Protein AF-A0A443ZZ54-F1 (afdb_monomer_lite)

Radius of gyration: 17.1 Å; chains: 1; bounding box: 41×38×50 Å

InterPro domains:
  IPR011010 DNA breaking-rejoining enzyme, catalytic core [SSF56349] (22-154)
  IPR013762 Integrase-like, catalytic domain superfamily [G3DSA:1.10.443.10] (20-157)

Secondary structure (DSSP, 8-state):
--TT-HHHHHHHHHHHHGGGT-HHHHHHHHHHHHH---HHHHHH-BGGGEETTTTEEEETTEEEEPPHHHHHHHHHHHHHHTT--SBS-B-TTSSBPPHHHHHHHHHHHTTTS--HHHHHHHHHHH-GGGG-HHHHHHHHHHHHHTT--HHHHHHHHHHHHHHHHHHHHHHHHHTTHHHHHHHTTS--

pLDDT: mean 90.14, std 9.12, range [32.28, 97.38]

Sequence (188 aa):
MNTGYEWAMTVVGDLLDGFGIDPLATVLGLLALGYGQPVQVLLQAQWSDFDLQAGVWWVGSEALPLTAPFVVLLERYWRWCAGRSDRLFVGRSGGSLGKAEANARVRELLREFFNLSDLITMTARVCPDLCAAEWRAERLREYAEKGATAEQVEALEREFNGRLRSLVEGLHSALCVAAVMVERGFTR

Foldseek 3Di:
DLPPQPVLLVLLLLLLVCCVVCLQLSLLLCCLQLQLDPPVQSLQAFPVQDPLVQQFGHRPPDTQGHDPLNSLSLVVLCVVCVCLDRHSDADPVRHGDDPVNSQVSNCVSVVNPDGSVRSSVNNCVVQVVSVCPVVLVVVLVVCVVVPDDPVRSVVSSVVSNVVSVVSSVVSCVSSVSVVSCVVSVSDD

Structure (mmCIF, N/CA/C/O backbone):
data_AF-A0A443ZZ54-F1
#
_entry.id   AF-A0A443ZZ54-F1
#
loop_
_atom_site.group_PDB
_atom_site.id
_atom_site.type_symbol
_atom_site.label_atom_id
_atom_site.label_alt_id
_atom_site.label_comp_id
_atom_site.label_asym_id
_atom_site.label_entity_id
_atom_site.label_seq_id
_atom_site.pdbx_PDB_ins_code
_atom_site.Cartn_x
_atom_site.Cartn_y
_atom_site.Cartn_z
_atom_site.occupancy
_atom_site.B_iso_or_equiv
_atom_site.auth_seq_id
_atom_site.auth_comp_id
_atom_site.auth_asym_id
_atom_site.auth_atom_id
_atom_site.pdbx_PDB_model_num
ATOM 1 N N . MET A 1 1 ? -11.834 19.057 -15.203 1.00 32.28 1 MET A N 1
ATOM 2 C CA . MET A 1 1 ? -10.744 19.942 -14.737 1.00 32.28 1 MET A CA 1
ATOM 3 C C . MET A 1 1 ? -9.743 19.055 -14.010 1.00 32.28 1 MET A C 1
ATOM 5 O O . MET A 1 1 ? -10.080 18.585 -12.937 1.00 32.28 1 MET A O 1
ATOM 9 N N . ASN A 1 2 ? -8.602 18.743 -14.638 1.00 40.34 2 ASN A N 1
ATOM 10 C CA . ASN A 1 2 ? -7.615 17.736 -14.189 1.00 40.34 2 ASN A CA 1
ATOM 11 C C . ASN A 1 2 ? -6.249 18.353 -13.816 1.00 40.34 2 ASN A C 1
ATOM 13 O O . ASN A 1 2 ? -5.238 17.665 -13.761 1.00 40.34 2 ASN A O 1
ATOM 17 N N . THR A 1 3 ? -6.189 19.656 -13.559 1.00 45.75 3 THR A N 1
ATOM 18 C CA . THR A 1 3 ? -4.937 20.429 -13.478 1.00 45.75 3 THR A CA 1
ATOM 19 C C . THR A 1 3 ? -4.174 20.323 -12.144 1.00 45.75 3 THR A C 1
ATOM 21 O O . THR A 1 3 ? -3.398 21.209 -11.811 1.00 45.75 3 THR A O 1
ATOM 24 N N . GLY A 1 4 ? -4.358 19.249 -11.365 1.00 55.38 4 GLY A N 1
ATOM 25 C CA . GLY A 1 4 ? -3.681 19.060 -10.066 1.00 55.38 4 GLY A CA 1
ATOM 26 C C . GLY A 1 4 ? -2.770 17.831 -9.956 1.00 55.38 4 GLY A C 1
ATOM 27 O O . GLY A 1 4 ? -1.886 17.801 -9.101 1.00 55.38 4 GLY A O 1
ATOM 28 N N . TYR A 1 5 ? -2.956 16.831 -10.825 1.00 63.75 5 TYR A N 1
ATOM 29 C CA . TYR A 1 5 ? -2.325 15.508 -10.689 1.00 63.75 5 TYR A CA 1
ATOM 30 C C . TYR A 1 5 ? -1.665 15.010 -11.982 1.00 63.75 5 TYR A C 1
ATOM 32 O O . TYR A 1 5 ? -1.428 13.817 -12.138 1.00 63.75 5 TYR A O 1
ATOM 40 N N . GLU A 1 6 ? -1.318 15.906 -12.911 1.00 74.56 6 GLU A N 1
ATOM 41 C CA . GLU A 1 6 ? -0.579 15.529 -14.131 1.00 74.56 6 GLU A CA 1
ATOM 42 C C . GLU A 1 6 ? 0.749 14.833 -13.796 1.00 74.56 6 GLU A C 1
ATOM 44 O O . GLU A 1 6 ? 1.120 13.853 -14.436 1.00 74.56 6 GLU A O 1
ATOM 49 N N . TRP A 1 7 ? 1.411 15.267 -12.717 1.00 82.69 7 TRP A N 1
ATOM 50 C CA . TRP A 1 7 ? 2.600 14.597 -12.193 1.00 82.69 7 TRP A CA 1
ATOM 51 C C . TRP A 1 7 ? 2.315 13.153 -11.760 1.00 82.69 7 TRP A C 1
ATOM 53 O O . TRP A 1 7 ? 3.195 12.308 -11.883 1.00 82.69 7 TRP A O 1
ATOM 63 N N . ALA A 1 8 ? 1.109 12.853 -11.266 1.00 84.75 8 ALA A N 1
ATOM 64 C CA . ALA A 1 8 ? 0.772 11.536 -10.744 1.00 84.75 8 ALA A CA 1
ATOM 65 C C . ALA A 1 8 ? 0.630 10.517 -11.873 1.00 84.75 8 ALA A C 1
ATOM 67 O O . ALA A 1 8 ? 1.186 9.429 -11.767 1.00 84.75 8 ALA A O 1
ATOM 68 N N . MET A 1 9 ? -0.012 10.895 -12.986 1.00 86.56 9 MET A N 1
ATOM 69 C CA . MET A 1 9 ? -0.041 10.051 -14.186 1.00 86.56 9 MET A CA 1
ATOM 70 C C . MET A 1 9 ? 1.370 9.773 -14.709 1.00 86.56 9 MET A C 1
ATOM 72 O O . MET A 1 9 ? 1.669 8.632 -15.050 1.00 86.56 9 MET A O 1
ATOM 76 N N . THR A 1 10 ? 2.250 10.782 -14.719 1.00 90.38 10 THR A N 1
ATOM 77 C CA . THR A 1 10 ? 3.649 10.609 -15.135 1.00 90.38 10 THR A CA 1
ATOM 78 C C . THR A 1 10 ? 4.403 9.663 -14.202 1.00 90.38 10 THR A C 1
ATOM 80 O O . THR A 1 10 ? 4.965 8.683 -14.672 1.00 90.38 10 THR A O 1
ATOM 83 N N . VAL A 1 11 ? 4.375 9.894 -12.883 1.00 92.94 11 VAL A N 1
ATOM 84 C CA . VAL A 1 11 ? 5.112 9.067 -11.909 1.00 92.94 11 VAL A CA 1
ATOM 85 C C . VAL A 1 11 ? 4.576 7.633 -11.871 1.00 92.94 11 VAL A C 1
ATOM 87 O O . VAL A 1 11 ? 5.358 6.686 -11.891 1.00 92.94 11 VAL A O 1
ATOM 90 N N . VAL A 1 12 ? 3.252 7.446 -11.848 1.00 94.94 12 VAL A N 1
ATOM 91 C CA . VAL A 1 12 ? 2.636 6.109 -11.890 1.00 94.94 12 VAL A CA 1
ATOM 92 C C . VAL A 1 12 ? 2.939 5.416 -13.221 1.00 94.94 12 VAL A C 1
ATOM 94 O O . VAL A 1 12 ? 3.244 4.224 -13.228 1.00 94.94 12 VAL A O 1
ATOM 97 N N . GLY A 1 13 ? 2.907 6.156 -14.333 1.00 93.62 13 GLY A N 1
ATOM 98 C CA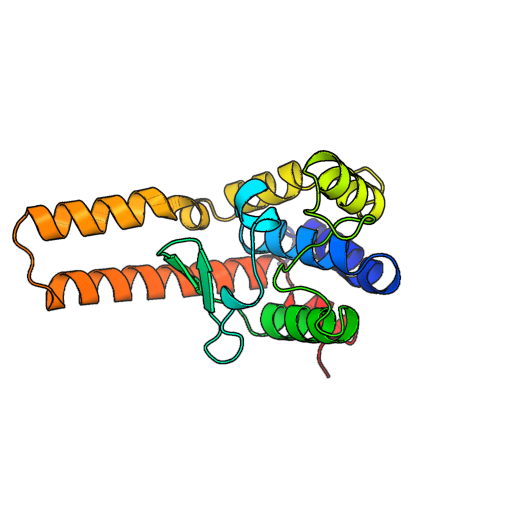 . GLY A 1 13 ? 3.275 5.667 -15.661 1.00 93.62 13 GLY A CA 1
ATOM 99 C C . GLY A 1 13 ? 4.724 5.195 -15.734 1.00 93.62 13 GLY A C 1
ATOM 100 O O . GLY A 1 13 ? 4.962 4.059 -16.133 1.00 93.62 13 GLY A O 1
ATOM 101 N N . ASP A 1 14 ? 5.672 6.018 -15.285 1.00 94.38 14 ASP A N 1
ATOM 102 C CA . ASP A 1 14 ? 7.100 5.683 -15.258 1.00 94.38 14 ASP A CA 1
ATOM 103 C C . ASP A 1 14 ? 7.372 4.447 -14.380 1.00 94.38 14 ASP A C 1
ATOM 105 O O . ASP A 1 14 ? 8.122 3.553 -14.779 1.00 94.38 14 ASP A O 1
ATOM 109 N N . LEU A 1 15 ? 6.716 4.337 -13.214 1.00 96.38 15 LEU A N 1
ATOM 110 C CA . LEU A 1 15 ? 6.814 3.144 -12.367 1.00 96.38 15 LEU A CA 1
ATOM 111 C C . LEU A 1 15 ? 6.287 1.894 -13.085 1.00 96.38 15 LEU A C 1
ATOM 113 O O . LEU A 1 15 ? 6.966 0.866 -13.081 1.00 96.38 15 LEU A O 1
ATOM 117 N N . LEU A 1 16 ? 5.100 1.957 -13.696 1.00 96.12 16 LEU A N 1
ATOM 118 C CA . LEU A 1 16 ? 4.482 0.814 -14.381 1.00 96.12 16 LEU A CA 1
ATOM 119 C C . LEU A 1 16 ? 5.249 0.392 -15.643 1.00 96.12 16 LEU A C 1
ATOM 121 O O . LEU A 1 16 ? 5.356 -0.807 -15.907 1.00 96.12 16 LEU A O 1
ATOM 125 N N . ASP A 1 17 ? 5.844 1.336 -16.369 1.00 94.38 17 ASP A N 1
ATOM 126 C CA . ASP A 1 17 ? 6.735 1.062 -17.507 1.00 94.38 17 ASP A CA 1
ATOM 127 C C . ASP A 1 17 ? 8.013 0.366 -17.080 1.00 94.38 17 ASP A C 1
ATOM 129 O O . ASP A 1 17 ? 8.500 -0.558 -17.740 1.00 94.38 17 ASP A O 1
ATOM 133 N N . GLY A 1 18 ? 8.505 0.767 -15.912 1.00 93.31 18 GLY A N 1
ATOM 134 C CA . GLY A 1 18 ? 9.611 0.136 -15.228 1.00 93.31 18 GLY A CA 1
ATOM 135 C C . GLY A 1 18 ? 9.391 -1.341 -14.905 1.00 93.31 18 GLY A C 1
ATOM 136 O O . GLY A 1 18 ? 10.375 -2.055 -14.728 1.00 93.31 18 GLY A O 1
ATOM 137 N N . PHE A 1 19 ? 8.149 -1.845 -14.897 1.00 96.06 19 PHE A N 1
ATOM 138 C CA . PHE A 1 19 ? 7.867 -3.219 -14.468 1.00 96.06 19 PHE A CA 1
ATOM 139 C C . PHE A 1 19 ? 8.577 -4.261 -15.336 1.00 96.06 19 PHE A C 1
ATOM 141 O O . PHE A 1 19 ? 8.950 -5.316 -14.841 1.00 96.06 19 PHE A O 1
ATOM 148 N N . GLY A 1 20 ? 8.791 -3.997 -16.629 1.00 91.81 20 GLY A N 1
ATOM 149 C CA . GLY A 1 20 ? 9.533 -4.918 -17.500 1.00 91.81 20 GLY A CA 1
ATOM 150 C C . GLY A 1 20 ? 11.038 -4.984 -17.204 1.00 91.81 20 GLY A C 1
ATOM 151 O O . GLY A 1 20 ? 11.690 -5.954 -17.585 1.00 91.81 20 GLY A O 1
ATOM 152 N N . ILE A 1 21 ? 11.579 -3.963 -16.537 1.00 93.56 21 ILE A N 1
ATOM 153 C CA . ILE A 1 21 ? 13.010 -3.775 -16.273 1.00 93.56 21 ILE A CA 1
ATOM 154 C C . ILE A 1 21 ? 13.324 -4.155 -14.824 1.00 93.56 21 ILE A C 1
ATOM 156 O O . ILE A 1 21 ? 14.196 -4.984 -14.568 1.00 93.56 21 ILE A O 1
ATOM 160 N N . ASP A 1 22 ? 12.584 -3.575 -13.880 1.00 95.19 22 ASP A N 1
ATOM 161 C CA . ASP A 1 22 ? 12.731 -3.796 -12.448 1.00 95.19 22 ASP A CA 1
ATOM 162 C C . ASP A 1 22 ? 11.355 -3.898 -11.748 1.00 95.19 22 ASP A C 1
ATOM 164 O O . ASP A 1 22 ? 10.899 -2.942 -11.111 1.00 95.19 22 ASP A O 1
ATOM 168 N N . PRO A 1 23 ? 10.690 -5.072 -11.809 1.00 95.25 23 PRO A N 1
ATOM 169 C CA . PRO A 1 23 ? 9.401 -5.290 -11.148 1.00 95.25 23 PRO A CA 1
ATOM 170 C C . PRO A 1 23 ? 9.431 -5.021 -9.641 1.00 95.25 23 PRO A C 1
ATOM 172 O O . PRO A 1 23 ? 8.433 -4.578 -9.074 1.00 95.25 23 PRO A O 1
ATOM 175 N N . LEU A 1 24 ? 10.569 -5.280 -8.985 1.00 95.12 24 LEU A N 1
ATOM 176 C CA . LEU A 1 24 ? 10.728 -5.035 -7.554 1.00 95.12 24 LEU A CA 1
ATOM 177 C C . LEU A 1 24 ? 10.638 -3.538 -7.258 1.00 95.12 24 LEU A C 1
ATOM 179 O O . LEU A 1 24 ? 9.887 -3.136 -6.373 1.00 95.12 24 LEU A O 1
ATOM 183 N N . ALA A 1 25 ? 11.387 -2.718 -8.000 1.00 96.44 25 ALA A N 1
ATOM 184 C CA . ALA A 1 25 ? 11.394 -1.272 -7.811 1.00 96.44 25 ALA A CA 1
ATOM 185 C C . ALA A 1 25 ? 10.038 -0.653 -8.162 1.00 96.44 25 ALA A C 1
ATOM 187 O O . ALA A 1 25 ? 9.571 0.223 -7.435 1.00 96.44 25 ALA A O 1
ATOM 188 N N . THR A 1 26 ? 9.371 -1.155 -9.207 1.00 97.38 26 THR A N 1
ATOM 189 C CA . THR A 1 26 ? 8.010 -0.740 -9.565 1.00 97.38 26 THR A CA 1
ATOM 190 C C . THR A 1 26 ? 7.027 -0.977 -8.427 1.00 97.38 26 THR A C 1
ATOM 192 O O . THR A 1 26 ? 6.336 -0.051 -8.009 1.00 97.38 26 THR A O 1
ATOM 195 N N . VAL A 1 27 ? 6.953 -2.206 -7.909 1.00 97.31 27 VAL A N 1
ATOM 196 C CA . VAL A 1 27 ? 5.978 -2.562 -6.867 1.00 97.31 27 VAL A CA 1
ATOM 197 C C . VAL A 1 27 ? 6.287 -1.830 -5.571 1.00 97.31 27 VAL A C 1
ATOM 199 O O . VAL A 1 27 ? 5.380 -1.296 -4.938 1.00 97.31 27 VAL A O 1
ATOM 202 N N . LEU A 1 28 ? 7.565 -1.736 -5.205 1.00 97.31 28 LEU A N 1
ATOM 203 C CA . LEU A 1 28 ? 7.994 -0.999 -4.023 1.00 97.31 28 LEU A CA 1
ATOM 204 C C . LEU A 1 28 ? 7.662 0.497 -4.127 1.00 97.31 28 LEU A C 1
ATOM 206 O O . LEU A 1 28 ? 7.139 1.072 -3.175 1.00 97.31 28 LEU A O 1
ATOM 210 N N . GLY A 1 29 ? 7.921 1.119 -5.281 1.00 97.19 29 GLY A N 1
ATOM 211 C CA . GLY A 1 29 ? 7.590 2.520 -5.539 1.00 97.19 29 GLY A CA 1
ATOM 212 C C . GLY A 1 29 ? 6.084 2.779 -5.531 1.00 97.19 29 GLY A C 1
ATOM 213 O O . GLY A 1 29 ? 5.631 3.741 -4.914 1.00 97.19 29 GLY A O 1
ATOM 214 N N . LEU A 1 30 ? 5.292 1.896 -6.147 1.00 97.19 30 LEU A N 1
ATOM 215 C CA . LEU A 1 30 ? 3.834 2.020 -6.165 1.00 97.19 30 LEU A CA 1
ATOM 216 C C . LEU A 1 30 ? 3.225 1.808 -4.777 1.00 97.19 30 LEU A C 1
ATOM 218 O O . LEU A 1 30 ? 2.332 2.560 -4.409 1.00 97.19 30 LEU A O 1
ATOM 222 N N . LEU A 1 31 ? 3.712 0.856 -3.973 1.00 96.69 31 LEU A N 1
ATOM 223 C CA . LEU A 1 31 ? 3.252 0.708 -2.586 1.00 96.69 31 LEU A CA 1
ATOM 224 C C . LEU A 1 31 ? 3.641 1.918 -1.728 1.00 96.69 31 LEU A C 1
ATOM 226 O O . LEU A 1 31 ? 2.827 2.389 -0.936 1.00 96.69 31 LEU A O 1
ATOM 230 N N . ALA A 1 32 ? 4.844 2.469 -1.916 1.00 95.44 32 ALA A N 1
ATOM 231 C CA . ALA A 1 32 ? 5.267 3.692 -1.236 1.00 95.44 32 ALA A CA 1
ATOM 232 C C . ALA A 1 32 ? 4.361 4.889 -1.573 1.00 95.44 32 ALA A C 1
ATOM 234 O O . ALA A 1 32 ? 3.969 5.626 -0.670 1.00 95.44 32 ALA A O 1
ATOM 235 N N . LEU A 1 33 ? 4.003 5.053 -2.850 1.00 95.00 33 LEU A N 1
ATOM 236 C CA . LEU A 1 33 ? 3.150 6.142 -3.336 1.00 95.00 33 LEU A CA 1
ATOM 237 C C . LEU A 1 33 ? 1.649 5.932 -3.045 1.00 95.00 33 LEU A C 1
ATOM 239 O O . LEU A 1 33 ? 0.908 6.892 -2.867 1.00 95.00 33 LEU A O 1
ATOM 243 N N . GLY A 1 34 ? 1.176 4.685 -3.039 1.00 93.75 34 GLY A N 1
ATOM 244 C CA . GLY A 1 34 ? -0.238 4.356 -2.826 1.00 93.75 34 GLY A CA 1
ATOM 245 C C . GLY A 1 34 ? -0.626 4.261 -1.353 1.00 93.75 34 GLY A C 1
ATOM 246 O O . GLY A 1 34 ? -1.755 4.570 -0.991 1.00 93.75 34 GLY A O 1
ATOM 247 N N . TYR A 1 35 ? 0.313 3.867 -0.488 1.00 92.94 35 TYR A N 1
ATOM 248 C CA . TYR A 1 35 ? 0.014 3.570 0.916 1.00 92.94 35 TYR A CA 1
ATOM 249 C C . TYR A 1 35 ? 0.785 4.415 1.925 1.00 92.94 35 TYR A C 1
ATOM 251 O O . TYR A 1 35 ? 0.464 4.371 3.113 1.00 92.94 35 TYR A O 1
ATOM 259 N N . GLY A 1 36 ? 1.813 5.154 1.491 1.00 91.12 36 GLY A N 1
ATOM 260 C CA . GLY A 1 36 ? 2.574 6.059 2.356 1.00 91.12 36 GLY A CA 1
ATOM 261 C C . GLY A 1 36 ? 3.250 5.373 3.548 1.00 91.12 36 GLY A C 1
ATOM 262 O O . GLY A 1 36 ? 3.596 6.040 4.521 1.00 91.12 36 GLY A O 1
ATOM 263 N N . GLN A 1 37 ? 3.415 4.047 3.505 1.00 91.38 37 GLN A N 1
ATOM 264 C CA . GLN A 1 37 ? 3.978 3.291 4.618 1.00 91.38 37 GLN A CA 1
ATOM 265 C C . GLN A 1 37 ? 5.468 3.605 4.789 1.00 91.38 37 GLN A C 1
ATOM 267 O O . GLN A 1 37 ? 6.176 3.786 3.792 1.00 91.38 37 GLN A O 1
ATOM 272 N N . PRO A 1 38 ? 5.989 3.636 6.031 1.00 90.19 38 PRO A N 1
ATOM 273 C CA . PRO A 1 38 ? 7.411 3.838 6.266 1.00 90.19 38 PRO A CA 1
ATOM 274 C C . PRO A 1 38 ? 8.264 2.834 5.485 1.00 90.19 38 PRO A C 1
ATOM 276 O O . PRO A 1 38 ? 7.927 1.655 5.390 1.00 90.19 38 PRO A O 1
ATOM 279 N N . VAL A 1 39 ? 9.431 3.268 4.994 1.00 92.31 39 VAL A N 1
ATOM 280 C CA . VAL A 1 39 ? 10.335 2.399 4.210 1.00 92.31 39 VAL A CA 1
ATOM 281 C C . VAL A 1 39 ? 10.649 1.089 4.942 1.00 92.31 39 VAL A C 1
ATOM 283 O O . VAL A 1 39 ? 10.738 0.041 4.320 1.00 92.31 39 VAL A O 1
ATOM 286 N N . GLN A 1 40 ? 10.799 1.125 6.267 1.00 92.19 40 GLN A N 1
ATOM 287 C CA . GLN A 1 40 ? 11.061 -0.077 7.063 1.00 92.19 40 GLN A CA 1
ATOM 288 C C . GLN A 1 40 ? 9.898 -1.076 7.018 1.00 92.19 40 GLN A C 1
ATOM 290 O O . GLN A 1 40 ? 10.158 -2.263 6.861 1.00 92.19 40 GLN A O 1
ATOM 295 N N . VAL A 1 41 ? 8.651 -0.598 7.083 1.00 92.56 41 VAL A N 1
ATOM 296 C CA . VAL A 1 41 ? 7.442 -1.428 6.964 1.00 92.56 41 VAL A CA 1
ATOM 297 C C . VAL A 1 41 ? 7.385 -2.073 5.581 1.00 92.56 41 VAL A C 1
ATOM 299 O O . VAL A 1 41 ? 7.247 -3.286 5.475 1.00 92.56 41 VAL A O 1
ATOM 302 N N . LEU A 1 42 ? 7.599 -1.285 4.521 1.00 94.06 42 LEU A N 1
ATOM 303 C CA . LEU A 1 42 ? 7.615 -1.792 3.145 1.00 94.06 42 LEU A CA 1
ATOM 304 C C . LEU A 1 42 ? 8.657 -2.901 2.946 1.00 94.06 42 LEU A C 1
ATOM 306 O O . LEU A 1 42 ? 8.355 -3.932 2.359 1.00 94.06 42 LEU A O 1
ATOM 310 N N . LEU A 1 43 ? 9.881 -2.712 3.447 1.00 94.44 43 LEU A N 1
ATOM 311 C CA . LEU A 1 43 ? 10.977 -3.676 3.279 1.00 94.44 43 LEU A CA 1
ATOM 312 C C . LEU A 1 43 ? 10.842 -4.933 4.147 1.00 94.44 43 LEU A C 1
ATOM 314 O O . LEU A 1 43 ? 11.530 -5.925 3.898 1.00 94.44 43 LEU A O 1
ATOM 318 N N . GLN A 1 44 ? 10.004 -4.885 5.181 1.00 93.19 44 GLN A N 1
ATOM 319 C CA . GLN A 1 44 ? 9.721 -6.020 6.057 1.00 93.19 44 GLN A CA 1
ATOM 320 C C . GLN A 1 44 ? 8.472 -6.797 5.642 1.00 93.19 44 GLN A C 1
ATOM 322 O O . GLN A 1 44 ? 8.276 -7.894 6.160 1.00 93.19 44 GLN A O 1
ATOM 327 N N . ALA A 1 45 ? 7.684 -6.265 4.703 1.00 94.38 45 ALA A N 1
ATOM 328 C CA . ALA A 1 45 ? 6.460 -6.884 4.227 1.00 94.38 45 ALA A CA 1
ATOM 329 C C . ALA A 1 45 ? 6.706 -8.304 3.688 1.00 94.38 45 ALA A C 1
ATOM 331 O O . ALA A 1 45 ? 7.654 -8.568 2.934 1.00 94.38 45 ALA A O 1
ATOM 332 N N . GLN A 1 46 ? 5.826 -9.215 4.076 1.00 94.69 46 GLN A N 1
ATOM 333 C CA . GLN A 1 46 ? 5.800 -10.616 3.678 1.00 94.69 46 GLN A CA 1
ATOM 334 C C . GLN A 1 46 ? 4.543 -10.895 2.874 1.00 94.69 46 GLN A C 1
ATOM 336 O O . GLN A 1 46 ? 3.536 -10.215 3.025 1.00 94.69 46 GLN A O 1
ATOM 341 N N . TRP A 1 47 ? 4.560 -11.932 2.044 1.00 94.44 47 TRP A N 1
ATOM 342 C CA . TRP A 1 47 ? 3.372 -12.321 1.286 1.00 94.44 47 TRP A CA 1
ATOM 343 C C . TRP A 1 47 ? 2.198 -12.727 2.181 1.00 94.44 47 TRP A C 1
ATOM 345 O O . TRP A 1 47 ? 1.055 -12.485 1.811 1.00 94.44 47 TRP A O 1
ATOM 355 N N . SER A 1 48 ? 2.469 -13.274 3.371 1.00 94.31 48 SER A N 1
ATOM 356 C CA . SER A 1 48 ? 1.448 -13.591 4.380 1.00 94.31 48 SER A CA 1
ATOM 357 C C . SER A 1 48 ? 0.727 -12.367 4.939 1.00 94.31 48 SER A C 1
ATOM 359 O O . SER A 1 48 ? -0.356 -12.516 5.497 1.00 94.31 48 SER A O 1
ATOM 361 N N . ASP A 1 49 ? 1.301 -11.174 4.787 1.00 96.12 49 ASP A N 1
ATOM 362 C CA . ASP A 1 49 ? 0.671 -9.930 5.225 1.00 96.12 49 ASP A CA 1
ATOM 363 C C . ASP A 1 49 ? -0.441 -9.498 4.255 1.00 96.12 49 ASP A C 1
ATOM 365 O O . ASP A 1 49 ? -1.259 -8.648 4.593 1.00 96.12 49 ASP A O 1
ATOM 369 N N . PHE A 1 50 ? -0.495 -10.068 3.046 1.00 96.31 50 PHE A N 1
ATOM 370 C CA . PHE A 1 50 ? -1.450 -9.694 2.005 1.00 96.31 50 PHE A CA 1
ATOM 371 C C . PHE A 1 50 ? -2.509 -10.780 1.830 1.00 96.31 50 PHE A C 1
ATOM 373 O O . PHE A 1 50 ? -2.257 -11.837 1.250 1.00 96.31 50 PHE A O 1
ATOM 380 N N . ASP A 1 51 ? -3.736 -10.476 2.240 1.00 96.44 51 ASP A N 1
ATOM 381 C CA . ASP A 1 51 ? -4.914 -11.221 1.815 1.00 96.44 51 ASP A CA 1
ATOM 382 C C . ASP A 1 51 ? -5.458 -10.585 0.530 1.00 96.44 51 ASP A C 1
ATOM 384 O O . ASP A 1 51 ? -6.277 -9.661 0.545 1.00 96.44 51 ASP A O 1
ATOM 388 N N . LEU A 1 52 ? -4.959 -11.064 -0.612 1.00 95.12 52 LEU A N 1
ATOM 389 C CA . LEU A 1 52 ? -5.355 -10.554 -1.927 1.00 95.12 52 LEU A CA 1
ATOM 390 C C . LEU A 1 52 ? -6.831 -10.830 -2.248 1.00 95.12 52 LEU A C 1
ATOM 392 O O . LEU A 1 52 ? -7.426 -10.080 -3.019 1.00 95.12 52 LEU A O 1
ATOM 396 N N . GLN A 1 53 ? -7.428 -11.872 -1.658 1.00 94.62 53 GLN A N 1
ATOM 397 C CA . GLN A 1 53 ? -8.834 -12.211 -1.874 1.00 94.62 53 GLN A CA 1
ATOM 398 C C . GLN A 1 53 ? -9.752 -11.289 -1.068 1.00 94.62 53 GLN A C 1
ATOM 400 O O . GLN A 1 53 ? -10.753 -10.805 -1.596 1.00 94.62 53 GLN A O 1
ATOM 405 N N . ALA A 1 54 ? -9.412 -11.032 0.196 1.00 94.25 54 ALA A N 1
ATOM 406 C CA . ALA A 1 54 ? -10.133 -10.074 1.029 1.00 94.25 54 ALA A CA 1
ATOM 407 C C . ALA A 1 54 ? -9.825 -8.615 0.655 1.00 94.25 54 ALA A C 1
ATOM 409 O O . ALA A 1 54 ? -10.539 -7.709 1.087 1.00 94.25 54 ALA A O 1
ATOM 410 N N . GLY A 1 55 ? -8.774 -8.380 -0.138 1.00 95.50 55 GLY A N 1
ATOM 411 C CA . GLY A 1 55 ? -8.311 -7.043 -0.483 1.00 95.50 55 GLY A CA 1
ATOM 412 C C . GLY A 1 55 ? -7.771 -6.319 0.747 1.00 95.50 55 GLY A C 1
ATOM 413 O O . GLY A 1 55 ? -8.156 -5.181 1.011 1.00 95.50 55 GLY A O 1
ATOM 414 N N . VAL A 1 56 ? -6.905 -6.978 1.519 1.00 95.81 56 VAL A N 1
ATOM 415 C CA . VAL A 1 56 ? -6.331 -6.435 2.757 1.00 95.81 56 VAL A CA 1
ATOM 416 C C . VAL A 1 56 ? -4.822 -6.647 2.794 1.00 95.81 56 VAL A C 1
ATOM 418 O O . VAL A 1 56 ? -4.324 -7.721 2.471 1.00 95.81 56 VAL A O 1
ATOM 421 N N . TRP A 1 57 ? -4.098 -5.619 3.224 1.00 96.00 57 TRP A N 1
ATOM 422 C CA . TRP A 1 57 ? -2.704 -5.689 3.636 1.00 96.00 57 TRP A CA 1
ATOM 423 C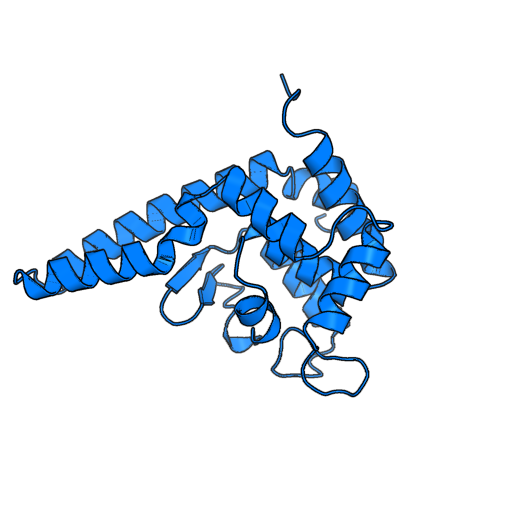 C . TRP A 1 57 ? -2.611 -5.399 5.135 1.00 96.00 57 TRP A C 1
ATOM 425 O O . TRP A 1 57 ? -2.953 -4.311 5.592 1.00 96.00 57 TRP A O 1
ATOM 435 N N . TRP A 1 58 ? -2.152 -6.379 5.901 1.00 94.12 58 TRP A N 1
ATOM 436 C CA . TRP A 1 58 ? -1.925 -6.278 7.333 1.00 94.12 58 TRP A CA 1
ATOM 437 C C . TRP A 1 58 ? -0.586 -5.603 7.632 1.00 94.12 58 TRP A C 1
ATOM 439 O O . TRP A 1 58 ? 0.479 -6.108 7.284 1.00 94.12 58 TRP A O 1
ATOM 449 N N . VAL A 1 59 ? -0.635 -4.460 8.314 1.00 90.31 59 VAL A N 1
ATOM 450 C CA . VAL A 1 59 ? 0.545 -3.746 8.812 1.00 90.31 59 VAL A CA 1
ATOM 451 C C . VAL A 1 59 ? 0.498 -3.747 10.333 1.00 90.31 59 VAL A C 1
ATOM 453 O O . VAL A 1 59 ? -0.199 -2.953 10.965 1.00 90.31 59 VAL A O 1
ATOM 456 N N . GLY A 1 60 ? 1.218 -4.689 10.944 1.00 86.44 60 GLY A N 1
ATOM 457 C CA . GLY A 1 60 ? 1.074 -4.952 12.374 1.00 86.44 60 GLY A CA 1
ATOM 458 C C . GLY A 1 60 ? -0.347 -5.429 12.682 1.00 86.44 60 GLY A C 1
ATOM 459 O O . GLY A 1 60 ? -0.758 -6.481 12.206 1.00 86.44 60 GLY A O 1
ATOM 460 N N . SER A 1 61 ? -1.096 -4.655 13.469 1.00 82.06 61 SER A N 1
ATOM 461 C CA . SER A 1 61 ? -2.509 -4.926 13.773 1.00 82.06 61 SER A CA 1
ATOM 462 C C . SER A 1 61 ? -3.493 -4.159 12.883 1.00 82.06 61 SER A C 1
ATOM 464 O O . SER A 1 61 ? -4.697 -4.278 13.084 1.00 82.06 61 SER A O 1
ATOM 466 N N . GLU A 1 62 ? -3.018 -3.334 11.947 1.00 85.69 62 GLU A N 1
ATOM 467 C CA . GLU A 1 62 ? -3.880 -2.515 11.094 1.00 85.69 62 GLU A CA 1
ATOM 468 C C . GLU A 1 62 ? -4.188 -3.212 9.764 1.00 85.69 62 GLU A C 1
ATOM 470 O O . GLU A 1 62 ? -3.284 -3.664 9.062 1.00 85.69 62 GLU A O 1
ATOM 475 N N . ALA A 1 63 ? -5.470 -3.249 9.395 1.00 90.25 63 ALA A N 1
ATOM 476 C CA . ALA A 1 63 ? -5.933 -3.718 8.094 1.00 90.25 63 ALA A CA 1
ATOM 477 C C . ALA A 1 63 ? -5.973 -2.561 7.082 1.00 90.25 63 ALA A C 1
ATOM 479 O O . ALA A 1 63 ? -6.928 -1.780 7.053 1.00 90.25 63 ALA A O 1
ATOM 480 N N . LEU A 1 64 ? -4.967 -2.461 6.211 1.00 92.81 64 LEU A N 1
ATOM 481 C CA . LEU A 1 64 ? -4.983 -1.513 5.098 1.00 92.81 64 LEU A CA 1
ATOM 482 C C . LEU A 1 64 ? -5.771 -2.091 3.911 1.00 92.81 64 LEU A C 1
ATOM 484 O O . LEU A 1 64 ? -5.503 -3.212 3.480 1.00 92.81 64 LEU A O 1
ATOM 488 N N . PRO A 1 65 ? -6.719 -1.346 3.323 1.00 93.94 65 PRO A N 1
ATOM 489 C CA . PRO A 1 65 ? -7.494 -1.835 2.188 1.00 93.94 65 PRO A CA 1
ATOM 490 C C . PRO A 1 65 ? -6.656 -1.876 0.900 1.00 93.94 65 PRO A C 1
ATOM 492 O O . PRO A 1 65 ? -6.113 -0.868 0.445 1.00 93.94 65 PRO A O 1
ATOM 495 N N . LEU A 1 66 ? -6.593 -3.042 0.260 1.00 95.12 66 LEU A N 1
ATOM 496 C CA . LEU A 1 66 ? -6.026 -3.227 -1.073 1.00 95.12 66 LEU A CA 1
ATOM 497 C C . LEU A 1 66 ? -7.084 -2.983 -2.144 1.00 95.12 66 LEU A C 1
ATOM 499 O O . LEU A 1 66 ? -8.062 -3.716 -2.266 1.00 95.12 66 LEU A O 1
ATOM 503 N N . THR A 1 67 ? -6.866 -1.959 -2.964 1.00 94.62 67 THR A N 1
ATOM 504 C CA . THR A 1 67 ? -7.727 -1.713 -4.132 1.00 94.62 67 THR A CA 1
ATOM 505 C C . THR A 1 67 ? -7.446 -2.722 -5.248 1.00 94.62 67 THR A C 1
ATOM 507 O O . THR A 1 67 ? -6.319 -3.204 -5.380 1.00 94.62 67 THR A O 1
ATOM 510 N N . ALA A 1 68 ? -8.433 -2.976 -6.112 1.00 94.81 68 ALA A N 1
ATOM 511 C CA . ALA A 1 68 ? -8.298 -3.913 -7.231 1.00 94.81 68 ALA A CA 1
ATOM 512 C C . ALA A 1 68 ? -7.052 -3.680 -8.125 1.00 94.81 68 ALA A C 1
ATOM 514 O O . ALA A 1 68 ? -6.384 -4.662 -8.449 1.00 94.81 68 ALA A O 1
ATOM 515 N N . PRO A 1 69 ? -6.654 -2.434 -8.474 1.00 94.56 69 PRO A N 1
ATOM 516 C CA . PRO A 1 69 ? -5.410 -2.195 -9.211 1.00 94.56 69 PRO A CA 1
ATOM 517 C C . PRO A 1 69 ? -4.163 -2.745 -8.494 1.00 94.56 69 PRO A C 1
ATOM 519 O O . PRO A 1 69 ? -3.329 -3.408 -9.106 1.00 94.56 69 PRO A O 1
ATOM 522 N N . PHE A 1 70 ? -4.055 -2.552 -7.178 1.00 95.94 70 PHE A N 1
ATOM 523 C CA . PHE A 1 70 ? -2.926 -3.072 -6.402 1.00 95.94 70 PHE A CA 1
ATOM 524 C C . PHE A 1 70 ? -2.963 -4.591 -6.244 1.00 95.94 70 PHE A C 1
ATOM 526 O O . PHE A 1 70 ? -1.907 -5.217 -6.286 1.00 95.94 70 PHE A O 1
ATOM 533 N N . VAL A 1 71 ? -4.150 -5.196 -6.147 1.00 96.75 71 VAL A N 1
ATOM 534 C CA . VAL A 1 71 ? -4.288 -6.661 -6.190 1.00 96.75 71 VAL A CA 1
ATOM 535 C C . VAL A 1 71 ? -3.730 -7.206 -7.508 1.00 96.75 71 VAL A C 1
ATOM 537 O O . VAL A 1 71 ? -2.872 -8.085 -7.493 1.00 96.75 71 VAL A O 1
ATOM 540 N N . VAL A 1 72 ? -4.115 -6.624 -8.648 1.00 95.94 72 VAL A N 1
ATOM 541 C CA . VAL A 1 72 ? -3.610 -7.031 -9.974 1.00 95.94 72 VAL A CA 1
ATOM 542 C C . VAL A 1 72 ? -2.093 -6.857 -10.088 1.00 95.94 72 VAL A C 1
ATOM 544 O O . VAL A 1 72 ? -1.400 -7.738 -10.608 1.00 95.94 72 VAL A O 1
ATOM 547 N N . LEU A 1 73 ? -1.561 -5.736 -9.594 1.00 96.50 73 LEU A N 1
ATOM 548 C CA . LEU A 1 73 ? -0.123 -5.477 -9.557 1.00 96.50 73 LEU A CA 1
ATOM 549 C C . LEU A 1 73 ? 0.616 -6.555 -8.747 1.00 96.50 73 LEU A C 1
ATOM 551 O O . LEU A 1 73 ? 1.597 -7.121 -9.235 1.00 96.50 73 LEU A O 1
ATOM 555 N N . LEU A 1 74 ? 0.132 -6.856 -7.539 1.00 96.50 74 LEU A N 1
ATOM 556 C CA . LEU A 1 74 ? 0.733 -7.834 -6.632 1.00 96.50 74 LEU A CA 1
ATOM 557 C C . LEU A 1 74 ? 0.643 -9.258 -7.182 1.00 96.50 74 LEU A C 1
ATOM 559 O O . LEU A 1 74 ? 1.630 -9.984 -7.123 1.00 96.50 74 LEU A O 1
ATOM 563 N N . GLU A 1 75 ? -0.470 -9.651 -7.800 1.00 94.88 75 GLU A N 1
ATOM 564 C CA . GLU A 1 75 ? -0.572 -10.948 -8.476 1.00 94.88 75 GLU A CA 1
ATOM 565 C C . GLU A 1 75 ? 0.433 -11.081 -9.625 1.00 94.88 75 GLU A C 1
ATOM 567 O O . GLU A 1 75 ? 1.059 -12.128 -9.816 1.00 94.88 75 GLU A O 1
ATOM 572 N N . ARG A 1 76 ? 0.590 -10.025 -10.432 1.00 94.75 76 ARG A N 1
ATOM 573 C CA . ARG A 1 76 ? 1.557 -10.023 -11.533 1.00 94.75 76 ARG A CA 1
ATOM 574 C C . ARG A 1 76 ? 2.983 -10.116 -11.000 1.00 94.75 76 ARG A C 1
ATOM 576 O O . ARG A 1 76 ? 3.792 -10.854 -11.563 1.00 94.75 76 ARG A O 1
ATOM 583 N N . TYR A 1 77 ? 3.270 -9.419 -9.905 1.00 95.44 77 TYR A N 1
ATOM 584 C CA . TYR A 1 77 ? 4.557 -9.492 -9.227 1.00 95.44 77 TYR A CA 1
ATOM 585 C C . TYR A 1 77 ? 4.821 -10.868 -8.611 1.00 95.44 77 TYR A C 1
ATOM 587 O O . TYR A 1 77 ? 5.898 -11.423 -8.811 1.00 95.44 77 TYR A O 1
ATOM 595 N N . TRP A 1 78 ? 3.827 -11.480 -7.964 1.00 93.00 78 TRP A N 1
ATOM 596 C CA . TRP A 1 78 ? 3.914 -12.837 -7.420 1.00 93.00 78 TRP A CA 1
ATOM 597 C C . TRP A 1 78 ? 4.310 -13.855 -8.494 1.00 93.00 78 TRP A C 1
ATOM 599 O O . TRP A 1 78 ? 5.235 -14.650 -8.302 1.00 93.00 78 TRP A O 1
ATOM 609 N N . ARG A 1 79 ? 3.660 -13.788 -9.667 1.00 92.12 79 ARG A N 1
ATOM 610 C CA . ARG A 1 79 ? 3.988 -14.642 -10.822 1.00 92.12 79 ARG A CA 1
ATOM 611 C C . ARG A 1 79 ? 5.435 -14.443 -11.281 1.00 92.12 79 ARG A C 1
ATOM 613 O O . ARG A 1 79 ? 6.097 -15.423 -11.607 1.00 92.12 79 ARG A O 1
ATOM 620 N N . TRP A 1 80 ? 5.934 -13.205 -11.275 1.00 92.00 80 TRP A N 1
ATOM 621 C CA . TRP A 1 80 ? 7.332 -12.907 -11.601 1.00 92.00 80 TRP A CA 1
ATOM 622 C C . TRP A 1 80 ? 8.309 -13.463 -10.553 1.00 92.00 80 TRP A C 1
ATOM 624 O O . TRP A 1 80 ? 9.318 -14.070 -10.911 1.00 92.00 80 TRP A O 1
ATOM 634 N N . CYS A 1 81 ? 7.986 -13.328 -9.264 1.00 88.44 81 CYS A N 1
ATOM 635 C CA . CYS A 1 81 ? 8.792 -13.866 -8.167 1.00 88.44 81 CYS A CA 1
ATOM 636 C C . CYS A 1 81 ? 8.842 -15.401 -8.152 1.00 88.44 81 CYS A C 1
ATOM 638 O O . CYS A 1 81 ? 9.754 -15.965 -7.549 1.00 88.44 81 CYS A O 1
ATOM 640 N N . ALA A 1 82 ? 7.879 -16.083 -8.785 1.00 78.50 82 ALA A N 1
ATOM 641 C CA . ALA A 1 82 ? 7.755 -17.543 -8.814 1.00 78.50 82 ALA A CA 1
ATOM 642 C C . ALA A 1 82 ? 7.788 -18.195 -7.411 1.00 78.50 82 ALA A C 1
ATOM 644 O O . ALA A 1 82 ? 8.347 -19.278 -7.247 1.00 78.50 82 ALA A O 1
ATOM 645 N N . GLY A 1 83 ? 7.239 -17.518 -6.392 1.00 66.81 83 GLY A N 1
ATOM 646 C CA . GLY A 1 83 ? 7.152 -18.027 -5.013 1.00 66.81 83 GLY A CA 1
ATOM 647 C C . GLY A 1 83 ? 8.500 -18.254 -4.313 1.00 66.81 83 GLY A C 1
ATOM 648 O O . GLY A 1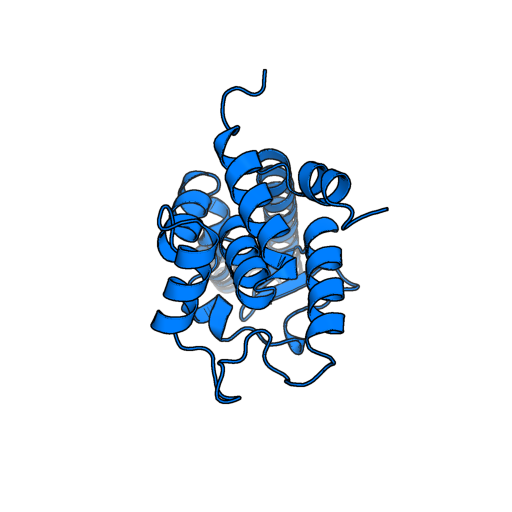 83 ? 8.587 -19.062 -3.395 1.00 66.81 83 GLY A O 1
ATOM 649 N N . ARG A 1 84 ? 9.571 -17.583 -4.753 1.00 71.50 84 ARG A N 1
ATOM 650 C CA . ARG A 1 84 ? 10.951 -17.834 -4.290 1.00 71.50 84 ARG A CA 1
ATOM 651 C C . ARG A 1 84 ? 11.265 -17.347 -2.869 1.00 71.50 84 ARG A C 1
ATOM 653 O O . ARG A 1 84 ? 12.367 -17.604 -2.393 1.00 71.50 84 ARG A O 1
ATOM 660 N N . SER A 1 85 ? 10.353 -16.634 -2.211 1.00 83.31 85 SER A N 1
ATOM 661 C CA . SER A 1 85 ? 10.525 -16.146 -0.839 1.00 83.31 85 SER A CA 1
ATOM 662 C C . SER A 1 85 ? 9.176 -15.892 -0.169 1.00 83.31 85 SER A C 1
ATOM 664 O O . SER A 1 85 ? 8.192 -15.573 -0.829 1.00 83.31 85 SER A O 1
ATOM 666 N N . ASP A 1 86 ? 9.173 -16.033 1.153 1.00 88.38 86 ASP A N 1
ATOM 667 C CA . ASP A 1 86 ? 8.172 -15.537 2.098 1.00 88.38 86 ASP A CA 1
ATOM 668 C C . ASP A 1 86 ? 8.089 -14.001 2.120 1.00 88.38 86 ASP A C 1
ATOM 670 O O . ASP A 1 86 ? 7.008 -13.431 2.257 1.00 88.38 86 ASP A O 1
ATOM 674 N N . ARG A 1 87 ? 9.223 -13.320 1.931 1.00 91.12 87 ARG A N 1
ATOM 675 C CA . ARG A 1 87 ? 9.308 -11.860 1.859 1.00 91.12 87 ARG A CA 1
ATOM 676 C C . ARG A 1 87 ? 8.777 -11.346 0.530 1.00 91.12 87 ARG A C 1
ATOM 678 O O . ARG A 1 87 ? 9.038 -11.921 -0.529 1.00 91.12 87 ARG A O 1
ATOM 685 N N . LEU A 1 88 ? 8.119 -10.190 0.586 1.00 93.44 88 LEU A N 1
ATOM 686 C CA . LEU A 1 88 ? 7.673 -9.484 -0.607 1.00 93.44 88 LEU A CA 1
ATOM 687 C C . LEU A 1 88 ? 8.872 -8.992 -1.430 1.00 93.44 88 LEU A C 1
ATOM 689 O O . LEU A 1 88 ? 8.895 -9.155 -2.647 1.00 93.44 88 LEU A O 1
ATOM 693 N N . PHE A 1 89 ? 9.894 -8.443 -0.765 1.00 93.69 89 PHE A N 1
ATOM 694 C CA . PHE A 1 89 ? 11.076 -7.877 -1.415 1.00 93.69 89 PHE A CA 1
ATOM 695 C C . PHE A 1 89 ? 12.370 -8.558 -0.972 1.00 93.69 89 PHE A C 1
ATOM 697 O O . PHE A 1 89 ? 12.725 -8.574 0.209 1.00 93.69 89 PHE A O 1
ATOM 704 N N . VAL A 1 90 ? 13.120 -9.058 -1.952 1.00 89.81 90 VAL A N 1
ATOM 705 C CA . VAL A 1 90 ? 14.393 -9.756 -1.748 1.00 89.81 90 VAL A CA 1
ATOM 706 C C . VAL A 1 90 ? 15.502 -9.004 -2.481 1.00 89.81 90 VAL A C 1
ATOM 708 O O . VAL A 1 90 ? 15.342 -8.599 -3.634 1.00 89.81 90 VAL A O 1
ATOM 711 N N . GLY A 1 91 ? 16.626 -8.789 -1.799 1.00 85.69 91 GLY A N 1
ATOM 712 C CA . GLY A 1 91 ? 17.821 -8.186 -2.384 1.00 85.69 91 GLY A CA 1
ATOM 713 C C . GLY A 1 91 ? 18.526 -9.137 -3.353 1.00 85.69 91 GLY A C 1
ATOM 714 O O . GLY A 1 91 ? 18.268 -10.341 -3.386 1.00 85.69 91 GLY A O 1
ATOM 715 N N . ARG A 1 92 ? 19.478 -8.615 -4.134 1.00 80.56 92 ARG A N 1
ATOM 716 C CA . ARG A 1 92 ? 20.203 -9.409 -5.153 1.00 80.56 92 ARG A CA 1
ATOM 717 C C . ARG A 1 92 ? 20.921 -10.651 -4.607 1.00 80.56 92 ARG A C 1
ATOM 719 O O . ARG A 1 92 ? 21.116 -11.610 -5.344 1.00 80.56 92 ARG A O 1
ATOM 726 N N . SER A 1 93 ? 21.312 -10.643 -3.334 1.00 80.31 93 SER A N 1
ATOM 727 C CA . SER A 1 93 ? 21.993 -11.758 -2.663 1.00 80.31 93 SER A CA 1
ATOM 728 C C . SER A 1 93 ? 21.048 -12.830 -2.104 1.00 80.31 93 SER A C 1
ATOM 730 O O . SER A 1 93 ? 21.510 -13.742 -1.424 1.00 80.31 93 SER A O 1
ATOM 732 N N . GLY A 1 94 ? 19.734 -12.721 -2.334 1.00 79.44 94 GLY A N 1
ATOM 733 C CA . GLY A 1 94 ? 18.733 -13.615 -1.739 1.00 79.44 94 GLY A CA 1
ATOM 734 C C . GLY A 1 94 ? 18.388 -13.284 -0.280 1.00 79.44 94 GLY A C 1
ATOM 735 O O . GLY A 1 94 ? 17.534 -13.941 0.307 1.00 79.44 94 GLY A O 1
ATOM 736 N N . GLY A 1 95 ? 19.034 -12.271 0.307 1.00 82.88 95 GLY A N 1
ATOM 737 C CA . GLY A 1 95 ? 18.722 -11.756 1.640 1.00 82.88 95 GLY A CA 1
ATOM 738 C C . GLY A 1 95 ? 17.696 -10.620 1.629 1.00 82.88 95 GLY A C 1
ATOM 739 O O . GLY A 1 95 ? 17.147 -10.249 0.591 1.00 82.88 95 GLY A O 1
ATOM 740 N N . SER A 1 96 ? 17.465 -10.026 2.800 1.00 83.38 96 SER A N 1
ATOM 741 C CA . SER A 1 96 ? 16.603 -8.849 2.954 1.00 83.38 96 SER A CA 1
ATOM 742 C C . SER A 1 96 ? 17.064 -7.696 2.060 1.00 83.38 96 SER A C 1
ATOM 744 O O . SER A 1 96 ? 18.250 -7.362 2.039 1.00 83.38 96 SER A O 1
ATOM 746 N N . LEU A 1 97 ? 16.124 -7.049 1.368 1.00 90.50 97 LEU A N 1
ATOM 747 C CA . LEU A 1 97 ? 16.421 -5.854 0.585 1.00 90.50 97 LEU A CA 1
ATOM 748 C C . LEU A 1 97 ? 16.846 -4.701 1.510 1.00 90.50 97 LEU A C 1
ATOM 750 O O . LEU A 1 97 ? 16.098 -4.279 2.393 1.00 90.50 97 LEU A O 1
ATOM 754 N N . GLY A 1 98 ? 18.056 -4.178 1.310 1.00 92.19 98 GLY A N 1
ATOM 755 C CA . GLY A 1 98 ? 18.572 -3.065 2.104 1.00 92.19 98 GLY A CA 1
ATOM 756 C C . GLY A 1 98 ? 17.913 -1.731 1.742 1.00 92.19 98 GLY A C 1
ATOM 757 O O . GLY A 1 98 ? 17.616 -1.472 0.578 1.00 92.19 98 GLY A O 1
ATOM 758 N N . LYS A 1 99 ? 17.765 -0.822 2.718 1.00 94.06 99 LYS A N 1
ATOM 759 C CA . LYS A 1 99 ? 17.183 0.519 2.498 1.00 94.06 99 LYS A CA 1
ATOM 760 C C . LYS A 1 99 ? 17.900 1.322 1.407 1.00 94.06 99 LYS A C 1
ATOM 762 O O . LYS A 1 99 ? 17.240 2.014 0.635 1.00 94.06 99 LYS A O 1
ATOM 767 N N . ALA A 1 100 ? 19.231 1.260 1.355 1.00 93.00 100 ALA A N 1
ATOM 768 C CA . ALA A 1 100 ? 20.016 1.978 0.351 1.00 93.00 100 ALA A CA 1
ATOM 769 C C . ALA A 1 100 ? 19.791 1.410 -1.059 1.00 93.00 100 ALA A C 1
ATOM 771 O O . ALA A 1 100 ? 19.541 2.173 -1.986 1.00 93.00 100 ALA A O 1
ATOM 772 N N . GLU A 1 101 ? 19.800 0.080 -1.198 1.00 94.31 101 GLU A N 1
ATOM 773 C CA . GLU A 1 101 ? 19.516 -0.606 -2.464 1.00 94.31 101 GLU A CA 1
ATOM 774 C C . GLU A 1 101 ? 18.094 -0.301 -2.947 1.00 94.31 101 GLU A C 1
ATOM 776 O O . GLU A 1 101 ? 17.904 0.102 -4.089 1.00 94.31 101 GLU A O 1
ATOM 781 N N . ALA A 1 102 ? 17.107 -0.416 -2.059 1.00 95.06 102 ALA A N 1
ATOM 782 C CA . ALA A 1 102 ? 15.715 -0.084 -2.336 1.00 95.06 102 ALA A CA 1
ATOM 783 C C . ALA A 1 102 ? 15.541 1.345 -2.877 1.00 95.06 102 ALA A C 1
ATOM 785 O O . ALA A 1 102 ? 14.898 1.548 -3.905 1.00 95.06 102 ALA A O 1
ATOM 786 N N . ASN A 1 103 ? 16.146 2.333 -2.206 1.00 95.00 103 ASN A N 1
ATOM 787 C CA . ASN A 1 103 ? 16.089 3.726 -2.647 1.00 95.00 103 ASN A CA 1
ATOM 788 C C . ASN A 1 103 ? 16.782 3.933 -3.992 1.00 95.00 103 ASN A C 1
ATOM 790 O O . ASN A 1 103 ? 16.230 4.625 -4.838 1.00 95.00 103 ASN A O 1
ATOM 794 N N . ALA A 1 104 ? 17.965 3.345 -4.187 1.00 94.00 104 ALA A N 1
ATOM 795 C CA . ALA A 1 104 ? 18.715 3.482 -5.430 1.00 94.00 104 ALA A CA 1
ATOM 796 C C . ALA A 1 104 ? 17.931 2.923 -6.623 1.00 94.00 104 ALA A C 1
ATOM 798 O O . ALA A 1 104 ? 17.811 3.602 -7.633 1.00 94.00 104 ALA A O 1
ATOM 799 N N . ARG A 1 105 ? 17.328 1.737 -6.482 1.00 95.06 105 ARG A N 1
ATOM 800 C CA . ARG A 1 105 ? 16.569 1.098 -7.567 1.00 95.06 105 ARG A CA 1
ATOM 801 C C . ARG A 1 105 ? 15.329 1.896 -7.964 1.00 95.06 105 ARG A C 1
ATOM 803 O O . ARG A 1 105 ? 15.077 2.088 -9.146 1.00 95.06 105 ARG A O 1
ATOM 810 N N . VAL A 1 106 ? 14.573 2.403 -6.987 1.00 96.38 106 VAL A N 1
ATOM 811 C CA . VAL A 1 106 ? 13.404 3.261 -7.266 1.00 96.38 106 VAL A CA 1
ATOM 812 C C . VAL A 1 106 ? 13.833 4.588 -7.886 1.00 96.38 106 VAL A C 1
ATOM 814 O O . VAL A 1 106 ? 13.189 5.067 -8.814 1.00 96.38 106 VAL A O 1
ATOM 817 N N . ARG A 1 107 ? 14.943 5.159 -7.411 1.00 95.62 107 ARG A N 1
ATOM 818 C CA . ARG A 1 107 ? 15.494 6.404 -7.943 1.00 95.62 107 ARG A CA 1
ATOM 819 C C . ARG A 1 107 ? 15.967 6.268 -9.386 1.00 95.62 107 ARG A C 1
ATOM 821 O O . ARG A 1 107 ? 15.653 7.134 -10.197 1.00 95.62 107 ARG A O 1
ATOM 828 N N . GLU A 1 108 ? 16.640 5.171 -9.711 1.00 94.69 108 GLU A N 1
ATOM 829 C CA . GLU A 1 108 ? 17.060 4.847 -11.074 1.00 94.69 108 GLU A CA 1
ATOM 830 C C . GLU A 1 108 ? 15.840 4.687 -11.995 1.00 94.69 108 GLU A C 1
ATOM 832 O O . GLU A 1 108 ? 15.790 5.283 -13.073 1.00 94.69 108 GLU A O 1
ATOM 837 N N . LEU A 1 109 ? 14.808 3.967 -11.533 1.00 94.38 109 LEU A N 1
ATOM 838 C CA . LEU A 1 109 ? 13.555 3.778 -12.271 1.00 94.38 109 LEU A CA 1
ATOM 839 C C . LEU A 1 109 ? 12.860 5.112 -12.587 1.00 94.38 109 LEU A C 1
ATOM 841 O O . LEU A 1 109 ? 12.341 5.306 -13.683 1.00 94.38 109 LEU A O 1
ATOM 845 N N . LEU A 1 110 ? 12.907 6.051 -11.639 1.00 94.06 110 LEU A N 1
ATOM 846 C CA . LEU A 1 110 ? 12.349 7.399 -11.754 1.00 94.06 110 LEU A CA 1
ATOM 847 C C . LEU A 1 110 ? 13.356 8.429 -12.288 1.00 94.06 110 LEU A C 1
ATOM 849 O O . LEU A 1 110 ? 13.201 9.627 -12.048 1.00 94.06 110 LEU A O 1
ATOM 853 N N . ARG A 1 111 ? 14.388 7.979 -13.018 1.00 91.50 111 ARG A N 1
ATOM 854 C CA . ARG A 1 111 ? 15.374 8.827 -13.717 1.00 91.50 111 ARG A CA 1
ATOM 855 C C . ARG A 1 111 ? 16.005 9.888 -12.814 1.00 91.50 111 ARG A C 1
ATOM 857 O O . ARG A 1 111 ? 16.188 11.034 -13.216 1.00 91.50 111 ARG A O 1
ATOM 864 N N . GLU A 1 112 ? 16.322 9.499 -11.586 1.00 91.19 112 GLU A N 1
ATOM 865 C CA . GLU A 1 112 ? 16.958 10.318 -10.554 1.00 91.19 112 GLU A CA 1
ATOM 866 C C . GLU A 1 112 ? 16.108 11.454 -9.960 1.00 91.19 112 GLU A C 1
ATOM 868 O O . GLU A 1 112 ? 16.606 12.150 -9.068 1.00 91.19 112 GLU A O 1
ATOM 873 N N . PHE A 1 113 ? 14.843 11.615 -10.373 1.00 89.75 113 PHE A N 1
ATOM 874 C CA . PHE A 1 113 ? 13.966 12.688 -9.886 1.00 89.75 113 PHE A CA 1
ATOM 875 C C . PHE A 1 113 ? 13.409 12.437 -8.484 1.00 89.75 113 PHE A C 1
ATOM 877 O O . PHE A 1 113 ? 13.321 13.375 -7.694 1.00 89.75 113 PHE A O 1
ATOM 884 N N . PHE A 1 114 ? 13.039 11.192 -8.172 1.00 92.56 114 PHE A N 1
ATOM 885 C CA . PHE A 1 114 ? 12.396 10.836 -6.905 1.00 92.56 114 PHE A CA 1
ATOM 886 C C . PHE A 1 114 ? 12.960 9.535 -6.343 1.00 92.56 114 PHE A C 1
ATOM 888 O O . PHE A 1 114 ? 13.211 8.590 -7.081 1.00 92.56 114 PHE A O 1
ATOM 895 N N . ASN A 1 115 ? 13.115 9.463 -5.025 1.00 93.12 115 ASN A N 1
ATOM 896 C CA . ASN A 1 115 ? 13.401 8.230 -4.290 1.00 93.12 115 ASN A CA 1
ATOM 897 C C . ASN A 1 115 ? 12.188 7.792 -3.440 1.00 93.12 115 ASN A C 1
ATOM 899 O O . ASN A 1 115 ? 11.160 8.467 -3.408 1.00 93.12 115 ASN A O 1
ATOM 903 N N . LEU A 1 116 ? 12.296 6.675 -2.708 1.00 93.75 116 LEU A N 1
ATOM 904 C CA . LEU A 1 116 ? 11.182 6.157 -1.894 1.00 93.75 116 LEU A CA 1
ATOM 905 C C . LEU A 1 116 ? 10.699 7.137 -0.824 1.00 93.75 116 LEU A C 1
ATOM 907 O O . LEU A 1 116 ? 9.505 7.211 -0.550 1.00 93.75 116 LEU A O 1
ATOM 911 N N . SER A 1 117 ? 11.618 7.884 -0.216 1.00 92.19 117 SER A N 1
ATOM 912 C CA . SER A 1 117 ? 11.278 8.859 0.826 1.00 92.19 117 SER A CA 1
ATOM 913 C C . SER A 1 117 ? 10.482 10.025 0.239 1.00 92.19 117 SER A C 1
ATOM 915 O O . SER A 1 117 ? 9.568 10.528 0.895 1.00 92.19 117 SER A O 1
ATOM 917 N N . ASP A 1 118 ? 10.777 10.411 -1.005 1.00 93.88 118 ASP A N 1
ATOM 918 C CA . ASP A 1 118 ? 10.025 11.443 -1.719 1.00 93.88 118 ASP A CA 1
ATOM 919 C C . ASP A 1 118 ? 8.597 10.962 -2.002 1.00 93.88 118 ASP A C 1
ATOM 921 O O . ASP A 1 118 ? 7.650 11.670 -1.667 1.00 93.88 118 ASP A O 1
ATOM 925 N N . LEU A 1 119 ? 8.424 9.732 -2.507 1.00 94.19 119 LEU A N 1
ATOM 926 C CA . LEU A 1 119 ? 7.100 9.147 -2.782 1.00 94.19 119 LEU A CA 1
ATOM 927 C C . LEU A 1 119 ? 6.233 9.044 -1.516 1.00 94.19 119 LEU A C 1
ATOM 929 O O . LEU A 1 119 ? 5.058 9.417 -1.530 1.00 94.19 119 LEU A O 1
ATOM 933 N N . ILE A 1 120 ? 6.819 8.610 -0.395 1.00 92.69 120 ILE A N 1
ATOM 934 C CA . ILE A 1 120 ? 6.126 8.564 0.903 1.00 92.69 120 ILE A CA 1
ATOM 935 C C . ILE A 1 120 ? 5.736 9.978 1.347 1.00 92.69 120 ILE A C 1
ATOM 937 O O . ILE A 1 120 ? 4.600 10.209 1.757 1.00 92.69 120 ILE A O 1
ATOM 941 N N . THR A 1 121 ? 6.647 10.947 1.219 1.00 91.31 121 THR A N 1
ATOM 942 C CA . THR A 1 121 ? 6.384 12.348 1.590 1.00 91.31 121 THR A CA 1
ATOM 943 C C . THR A 1 121 ? 5.271 12.957 0.739 1.00 91.31 121 THR A C 1
ATOM 945 O O . THR A 1 121 ? 4.425 13.687 1.253 1.00 91.31 121 THR A O 1
ATOM 948 N N . MET A 1 122 ? 5.247 12.660 -0.559 1.00 90.38 122 MET A N 1
ATOM 949 C CA . MET A 1 122 ? 4.188 13.098 -1.467 1.00 90.38 122 MET A CA 1
ATOM 950 C C . MET A 1 122 ? 2.837 12.519 -1.046 1.00 90.38 122 MET A C 1
ATOM 952 O O . MET A 1 122 ? 1.865 13.264 -0.941 1.00 90.38 122 MET A O 1
ATOM 956 N N . THR A 1 123 ? 2.797 11.229 -0.713 1.00 89.88 123 THR A N 1
ATOM 957 C CA . THR A 1 123 ? 1.586 10.559 -0.219 1.00 89.88 123 THR A CA 1
ATOM 958 C C . THR A 1 123 ? 1.081 11.197 1.068 1.00 89.88 123 THR A C 1
ATOM 960 O O . THR A 1 123 ? -0.080 11.585 1.139 1.00 89.88 123 THR A O 1
ATOM 963 N N . ALA A 1 124 ? 1.962 11.409 2.048 1.00 88.06 124 ALA A N 1
ATOM 964 C CA . ALA A 1 124 ? 1.611 12.036 3.321 1.00 88.06 124 ALA A CA 1
ATOM 965 C C . ALA A 1 124 ? 1.112 13.485 3.160 1.00 88.06 124 ALA A C 1
ATOM 967 O O . ALA A 1 124 ? 0.281 13.945 3.937 1.00 88.06 124 ALA A O 1
ATOM 968 N N . ARG A 1 125 ? 1.588 14.216 2.141 1.00 86.62 125 ARG A N 1
ATOM 969 C CA . ARG A 1 125 ? 1.089 15.564 1.819 1.00 86.62 125 ARG A CA 1
ATOM 970 C C . ARG A 1 125 ? -0.303 15.546 1.194 1.00 86.62 125 ARG A C 1
ATOM 972 O O . ARG A 1 125 ? -1.075 16.467 1.435 1.00 86.62 125 ARG A O 1
ATOM 979 N N . VAL A 1 126 ? -0.604 14.541 0.372 1.00 84.88 126 VAL A N 1
ATOM 980 C CA . VAL A 1 126 ? -1.890 14.426 -0.334 1.00 84.88 126 VAL A CA 1
ATOM 981 C C . VAL A 1 126 ? -2.959 13.778 0.549 1.00 84.88 126 VAL A C 1
ATOM 983 O O . VAL A 1 126 ? -4.121 14.170 0.486 1.00 84.88 126 VAL A O 1
ATOM 986 N N . CYS A 1 127 ? -2.578 12.809 1.381 1.00 87.06 127 CYS A N 1
ATOM 987 C CA . CYS A 1 127 ? -3.474 12.044 2.241 1.00 87.06 127 CYS A CA 1
ATOM 988 C C . CYS A 1 127 ? -2.837 11.813 3.630 1.00 87.06 127 CYS A C 1
ATOM 990 O O . CYS A 1 127 ? -2.402 10.702 3.937 1.00 87.06 127 CYS A O 1
ATOM 992 N N . PRO A 1 128 ? -2.756 12.848 4.489 1.00 82.69 128 PRO A N 1
ATOM 993 C CA . PRO A 1 128 ? -2.112 12.738 5.803 1.00 82.69 128 PRO A CA 1
ATOM 994 C C . PRO A 1 128 ? -2.811 11.735 6.732 1.00 82.69 128 PRO A C 1
ATOM 996 O O . PRO A 1 128 ? -2.152 11.053 7.516 1.00 82.69 128 PRO A O 1
ATOM 999 N N . ASP A 1 129 ? -4.132 11.592 6.605 1.00 83.88 129 ASP A N 1
ATOM 1000 C CA . ASP A 1 129 ? -4.943 10.690 7.432 1.00 83.88 129 ASP A CA 1
ATOM 1001 C C . ASP A 1 129 ? -4.612 9.206 7.204 1.00 83.88 129 ASP A C 1
ATOM 1003 O O . ASP A 1 129 ? -4.854 8.366 8.078 1.00 83.88 129 ASP A O 1
ATOM 1007 N N . LEU A 1 130 ? -4.004 8.866 6.062 1.00 83.31 130 LEU A N 1
ATOM 1008 C CA . LEU A 1 130 ? -3.522 7.514 5.787 1.00 83.31 130 LEU A CA 1
ATOM 1009 C C . LEU A 1 130 ? -2.426 7.103 6.783 1.00 83.31 130 LEU A C 1
ATOM 1011 O O . LEU A 1 130 ? -2.411 5.966 7.250 1.00 83.31 130 LEU A O 1
ATOM 1015 N N . CYS A 1 131 ? -1.585 8.053 7.200 1.00 76.44 131 CYS A N 1
ATOM 1016 C CA . CYS A 1 131 ? -0.477 7.839 8.133 1.00 76.44 131 CYS A CA 1
ATOM 1017 C C . CYS A 1 131 ? -0.893 7.865 9.619 1.00 76.44 131 CYS A C 1
ATOM 1019 O O . CYS A 1 131 ? -0.037 7.752 10.493 1.00 76.44 131 CYS A O 1
ATOM 1021 N N . ALA A 1 132 ? -2.184 8.002 9.937 1.00 82.25 132 ALA A N 1
ATOM 1022 C CA . ALA A 1 132 ? -2.680 8.152 11.311 1.00 82.25 132 ALA A CA 1
ATOM 1023 C C . ALA A 1 132 ? -2.951 6.816 12.048 1.00 82.25 132 ALA A C 1
ATOM 1025 O O . ALA A 1 132 ? -3.824 6.752 12.915 1.00 82.25 132 ALA A O 1
ATOM 1026 N N . ALA A 1 133 ? -2.222 5.748 11.713 1.00 83.44 133 ALA A N 1
ATOM 1027 C CA . ALA A 1 133 ? -2.400 4.403 12.275 1.00 83.44 133 ALA A CA 1
ATOM 1028 C C . ALA A 1 133 ? -2.251 4.369 13.805 1.00 83.44 133 ALA A C 1
ATOM 1030 O O . ALA A 1 133 ? -3.121 3.872 14.521 1.00 83.44 133 ALA A O 1
ATOM 1031 N N . GLU A 1 134 ? -1.171 4.971 14.314 1.00 83.75 134 GLU A N 1
ATOM 1032 C CA . GLU A 1 134 ? -0.891 5.047 15.752 1.00 83.75 134 GLU A CA 1
ATOM 1033 C C . GLU A 1 134 ? -1.995 5.800 16.496 1.00 83.75 134 GLU A C 1
ATOM 1035 O O . GLU A 1 134 ? -2.461 5.347 17.541 1.00 83.75 134 GLU A O 1
ATOM 1040 N N . TRP A 1 135 ? -2.484 6.898 15.910 1.00 87.06 135 TRP A N 1
ATOM 1041 C CA . TRP A 1 135 ? -3.594 7.665 16.465 1.00 87.06 135 TRP A CA 1
ATOM 1042 C C . TRP A 1 135 ? -4.888 6.842 16.508 1.00 87.06 135 TRP A C 1
ATOM 1044 O O . TRP A 1 135 ? -5.588 6.864 17.519 1.00 87.06 135 TRP A O 1
ATOM 1054 N N . ARG A 1 136 ? -5.207 6.071 15.457 1.00 89.25 136 ARG A N 1
ATOM 1055 C CA . ARG A 1 136 ? -6.381 5.176 15.451 1.00 89.25 136 ARG A CA 1
ATOM 1056 C C . ARG A 1 136 ? -6.283 4.123 16.557 1.00 89.25 136 ARG A C 1
ATOM 1058 O O . ARG A 1 136 ? -7.241 3.937 17.308 1.00 89.25 136 ARG A O 1
ATOM 1065 N N . ALA A 1 137 ? -5.124 3.481 16.697 1.00 87.94 137 ALA A N 1
ATOM 1066 C CA . ALA A 1 137 ? -4.884 2.477 17.733 1.00 87.94 137 ALA A CA 1
ATOM 1067 C C . ALA A 1 137 ? -4.973 3.069 19.151 1.00 87.94 137 ALA A C 1
ATOM 1069 O O . ALA A 1 137 ? -5.566 2.463 20.044 1.00 87.94 137 ALA A O 1
ATOM 1070 N N . GLU A 1 138 ? -4.426 4.269 19.361 1.00 91.00 138 GLU A N 1
ATOM 1071 C CA . GLU A 1 138 ? -4.541 5.000 20.624 1.00 91.00 138 GLU A CA 1
ATOM 1072 C C . GLU A 1 138 ? -6.001 5.338 20.945 1.00 91.00 138 GLU A C 1
ATOM 1074 O O . GLU A 1 138 ? -6.454 5.089 22.060 1.00 91.00 138 GLU A O 1
ATOM 1079 N N . ARG A 1 139 ? -6.777 5.809 19.960 1.00 91.19 139 ARG A N 1
ATOM 1080 C CA . ARG A 1 139 ? -8.205 6.120 20.136 1.00 91.19 139 ARG A CA 1
ATOM 1081 C C . ARG A 1 139 ? -9.023 4.894 20.530 1.00 91.19 139 ARG A C 1
ATOM 1083 O O . ARG A 1 139 ? -9.855 5.005 21.427 1.00 91.19 139 ARG A O 1
ATOM 1090 N N . LEU A 1 140 ? -8.783 3.742 19.899 1.00 91.81 140 LEU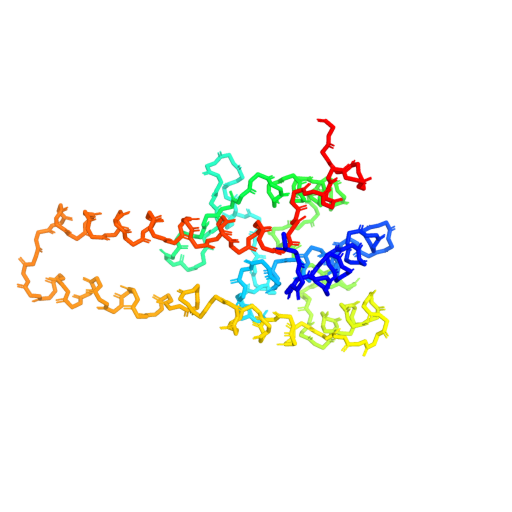 A N 1
ATOM 1091 C CA . LEU A 1 140 ? -9.449 2.484 20.259 1.00 91.81 140 LEU A CA 1
ATOM 1092 C C . LEU A 1 140 ? -9.103 2.062 21.694 1.00 91.81 140 LEU A C 1
ATOM 1094 O O . LEU A 1 140 ? -9.998 1.700 22.459 1.00 91.81 140 LEU A O 1
ATOM 1098 N N . ARG A 1 141 ? -7.827 2.178 22.085 1.00 93.12 141 ARG A N 1
ATOM 1099 C CA . ARG A 1 141 ? -7.369 1.872 23.448 1.00 93.12 141 ARG A CA 1
ATOM 1100 C C . ARG A 1 141 ? -8.009 2.792 24.486 1.00 93.12 141 ARG A C 1
ATOM 1102 O O . ARG A 1 141 ? -8.583 2.295 25.447 1.00 93.12 141 ARG A O 1
ATOM 1109 N N . GLU A 1 142 ? -7.976 4.106 24.266 1.00 94.56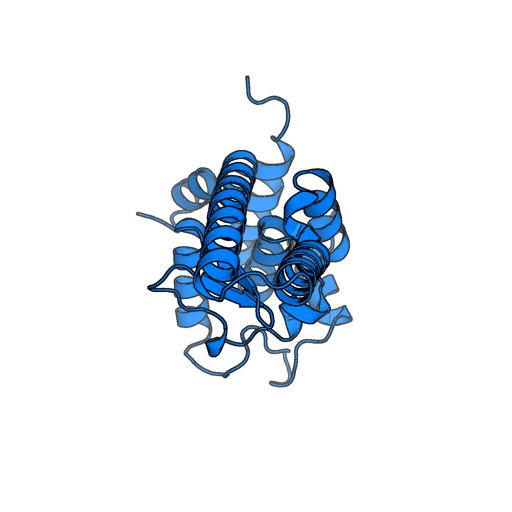 142 GLU A N 1
ATOM 1110 C CA . GLU A 1 142 ? -8.620 5.085 25.152 1.00 94.56 142 GLU A CA 1
ATOM 1111 C C . GLU A 1 142 ? -10.119 4.794 25.321 1.00 94.56 142 GLU A C 1
ATOM 1113 O O . GLU A 1 142 ? -10.684 5.004 26.396 1.00 94.56 142 GLU A O 1
ATOM 1118 N N . TYR A 1 143 ? -10.787 4.353 24.251 1.00 93.56 143 TYR A N 1
ATOM 1119 C CA . TYR A 1 143 ? -12.213 4.043 24.283 1.00 93.56 143 TYR A CA 1
ATOM 1120 C C . TYR A 1 143 ? -12.496 2.795 25.128 1.00 93.56 143 TYR A C 1
ATOM 1122 O O . TYR A 1 143 ? -13.394 2.817 25.971 1.00 93.56 143 TYR A O 1
ATOM 1130 N N . ALA A 1 144 ? -11.677 1.751 24.977 1.00 93.88 144 ALA A N 1
ATOM 1131 C CA . ALA A 1 144 ? -11.738 0.552 25.809 1.00 93.88 144 ALA A CA 1
ATOM 1132 C C . ALA A 1 144 ? -11.439 0.855 27.291 1.00 93.88 144 ALA A C 1
ATOM 1134 O O . ALA A 1 144 ? -12.174 0.416 28.173 1.00 93.88 144 ALA A O 1
ATOM 1135 N N . GLU A 1 145 ? -10.417 1.667 27.582 1.00 96.19 145 GLU A N 1
ATOM 1136 C CA . GLU A 1 145 ? -10.045 2.072 28.950 1.00 96.19 145 GLU A CA 1
ATOM 1137 C C . GLU A 1 145 ? -11.147 2.875 29.659 1.00 96.19 145 GLU A C 1
ATOM 1139 O O . GLU A 1 145 ? -11.278 2.816 30.882 1.00 96.19 145 GLU A O 1
ATOM 1144 N N . LYS A 1 146 ? -11.991 3.582 28.899 1.00 96.06 146 LYS A N 1
ATOM 1145 C CA . LYS A 1 146 ? -13.177 4.290 29.412 1.00 96.06 146 LYS A CA 1
ATOM 1146 C C . LYS A 1 146 ? -14.377 3.371 29.677 1.00 96.06 146 LYS A C 1
ATOM 1148 O O . LYS A 1 146 ? -15.444 3.867 30.034 1.00 96.06 146 LYS A O 1
ATOM 1153 N N . GLY A 1 147 ? -14.212 2.055 29.537 1.00 96.00 147 GLY A N 1
ATOM 1154 C CA . GLY A 1 147 ? -15.235 1.053 29.837 1.00 96.00 147 GLY A CA 1
ATOM 1155 C C . GLY A 1 147 ? -16.178 0.741 28.676 1.00 96.00 147 GLY A C 1
ATOM 1156 O O . GLY A 1 147 ? -17.267 0.222 28.920 1.00 96.00 147 GLY A O 1
ATOM 1157 N N . ALA A 1 148 ? -15.796 1.059 27.432 1.00 94.88 148 ALA A N 1
ATOM 1158 C CA . ALA A 1 148 ? -16.561 0.640 26.260 1.00 94.88 148 ALA A CA 1
ATOM 1159 C C . ALA A 1 148 ? -16.630 -0.894 26.163 1.00 94.88 148 ALA A C 1
ATOM 1161 O O . ALA A 1 148 ? -15.663 -1.594 26.474 1.00 94.88 148 ALA A O 1
ATOM 1162 N N . THR A 1 149 ? -17.769 -1.422 25.712 1.00 96.31 149 THR A N 1
ATOM 1163 C CA . THR A 1 149 ? -17.913 -2.864 25.467 1.00 96.31 149 THR A CA 1
ATOM 1164 C C . THR A 1 149 ? -17.144 -3.285 24.215 1.00 96.31 149 THR A C 1
ATOM 1166 O O . THR A 1 149 ? -16.814 -2.455 23.363 1.00 96.31 149 THR A O 1
ATOM 1169 N N . ALA A 1 150 ? -16.886 -4.587 24.069 1.00 94.44 150 ALA A N 1
ATOM 1170 C CA . ALA A 1 150 ? -16.224 -5.124 22.882 1.00 94.44 150 ALA A CA 1
ATOM 1171 C C . ALA A 1 150 ? -16.979 -4.757 21.592 1.00 94.44 150 ALA A C 1
ATOM 1173 O O . ALA A 1 150 ? -16.361 -4.331 20.621 1.00 94.44 150 ALA A O 1
ATOM 1174 N N . GLU A 1 151 ? -18.315 -4.812 21.610 1.00 95.94 151 GLU A N 1
ATOM 1175 C CA . GLU A 1 151 ? -19.157 -4.466 20.459 1.00 95.94 151 GLU A CA 1
ATOM 1176 C C . GLU A 1 151 ? -19.041 -2.984 20.078 1.00 95.94 151 GLU A C 1
ATOM 1178 O O . GLU A 1 151 ? -19.118 -2.630 18.901 1.00 95.94 151 GLU A O 1
ATOM 1183 N N . GLN A 1 152 ? -18.853 -2.100 21.064 1.00 95.88 152 GLN A N 1
ATOM 1184 C CA . GLN A 1 152 ? -18.671 -0.667 20.831 1.00 95.88 152 GLN A CA 1
ATOM 1185 C C . GLN A 1 152 ? -17.290 -0.358 20.248 1.00 95.88 152 GLN A C 1
ATOM 1187 O O . GLN A 1 152 ? -17.184 0.461 19.334 1.00 95.88 152 GLN A O 1
ATOM 1192 N N . VAL A 1 153 ? -16.245 -1.025 20.746 1.00 94.38 153 VAL A N 1
ATOM 1193 C CA . VAL A 1 153 ? -14.887 -0.913 20.193 1.00 94.38 153 VAL A CA 1
ATOM 1194 C C . VAL A 1 153 ? -14.860 -1.429 18.754 1.00 94.38 153 VAL A C 1
ATOM 1196 O O . VAL A 1 153 ? -14.358 -0.738 17.872 1.00 94.38 153 VAL A O 1
ATOM 1199 N N . GLU A 1 154 ? -15.487 -2.575 18.486 1.00 93.31 154 GLU A N 1
ATOM 1200 C CA . GLU A 1 154 ? -15.581 -3.146 17.139 1.00 93.31 154 GLU A CA 1
ATOM 1201 C C . GLU A 1 154 ? -16.388 -2.245 16.187 1.00 93.31 154 GLU A C 1
ATOM 1203 O O . GLU A 1 154 ? -16.042 -2.086 15.015 1.00 93.31 154 GLU A O 1
ATOM 1208 N N . ALA A 1 155 ? -17.465 -1.614 16.666 1.00 93.50 155 ALA A N 1
ATOM 1209 C CA . ALA A 1 155 ? -18.221 -0.650 15.869 1.00 93.50 155 ALA A CA 1
ATOM 1210 C C . ALA A 1 155 ? -17.375 0.573 15.479 1.00 93.50 155 ALA A C 1
ATOM 1212 O O . ALA A 1 155 ? -17.429 1.003 14.325 1.00 93.50 155 ALA A O 1
ATOM 1213 N N . LEU A 1 156 ? -16.572 1.095 16.410 1.00 92.81 156 LEU A N 1
ATOM 1214 C CA . LEU A 1 156 ? -15.660 2.210 16.155 1.00 92.81 156 LEU A CA 1
ATOM 1215 C C . LEU A 1 156 ? -14.536 1.815 15.186 1.00 92.81 156 LEU A C 1
ATOM 1217 O O . LEU A 1 156 ? -14.217 2.565 14.264 1.00 92.81 156 LEU A O 1
ATOM 1221 N N . GLU A 1 157 ? -13.973 0.619 15.347 1.00 91.88 157 GLU A N 1
ATOM 1222 C CA . GLU A 1 157 ? -12.975 0.075 14.426 1.00 91.88 157 GLU A CA 1
ATOM 1223 C C . GLU A 1 157 ? -13.540 -0.055 13.004 1.00 91.88 157 GLU A C 1
ATOM 1225 O O . GLU A 1 157 ? -12.912 0.383 12.038 1.00 91.88 157 GLU A O 1
ATOM 1230 N N . ARG A 1 158 ? -14.773 -0.560 12.859 1.00 91.25 158 ARG A N 1
ATOM 1231 C CA . ARG A 1 158 ? -15.467 -0.620 11.562 1.00 91.25 158 ARG A CA 1
ATOM 1232 C C . ARG A 1 158 ? -15.659 0.760 10.937 1.00 91.25 158 ARG A C 1
ATOM 1234 O O . ARG A 1 158 ? -15.521 0.894 9.720 1.00 91.25 158 ARG A O 1
ATOM 1241 N N . GLU A 1 159 ? -15.950 1.782 11.736 1.00 93.06 159 GLU A N 1
ATOM 1242 C CA . GLU A 1 159 ? -16.060 3.157 11.248 1.00 93.06 159 GLU A CA 1
ATOM 1243 C C . GLU A 1 159 ? -14.712 3.693 10.743 1.00 93.06 159 GLU A C 1
ATOM 1245 O O . GLU A 1 159 ? -14.643 4.247 9.640 1.00 93.06 159 GLU A O 1
ATOM 1250 N N . PHE A 1 160 ? -13.628 3.484 11.498 1.00 91.38 160 PHE A N 1
ATOM 1251 C CA . PHE A 1 160 ? -12.283 3.852 11.054 1.00 91.38 160 PHE A CA 1
ATOM 1252 C C . PHE A 1 160 ? -11.891 3.128 9.766 1.00 91.38 160 PHE A C 1
ATOM 1254 O O . PHE A 1 160 ? -11.426 3.779 8.829 1.00 91.38 160 PHE A O 1
ATOM 1261 N N . ASN A 1 161 ? -12.160 1.827 9.672 1.00 90.00 161 ASN A N 1
ATOM 1262 C CA . ASN A 1 161 ? -11.868 1.030 8.482 1.00 90.00 161 ASN A CA 1
ATOM 1263 C C . ASN A 1 161 ? -12.674 1.504 7.259 1.00 90.00 161 ASN A C 1
ATOM 1265 O O . ASN A 1 161 ? -12.139 1.574 6.151 1.00 90.00 161 ASN A O 1
ATOM 1269 N N . GLY A 1 162 ? -13.940 1.897 7.442 1.00 91.06 162 GLY A N 1
ATOM 1270 C CA . GLY A 1 162 ? -14.766 2.470 6.373 1.00 91.06 162 GLY A CA 1
ATOM 1271 C C . GLY A 1 162 ? -14.226 3.806 5.845 1.00 91.06 162 GLY A C 1
ATOM 1272 O O . GLY A 1 162 ? -14.162 4.024 4.630 1.00 91.06 162 GLY A O 1
ATOM 1273 N N . ARG A 1 163 ? -13.775 4.685 6.749 1.00 91.12 163 ARG A N 1
ATOM 1274 C CA . ARG A 1 163 ? -13.129 5.956 6.379 1.00 91.12 163 ARG A CA 1
ATOM 1275 C C . ARG A 1 163 ? -11.796 5.719 5.672 1.00 91.12 163 ARG A C 1
ATOM 1277 O O . ARG A 1 163 ? -11.552 6.317 4.629 1.00 91.12 163 ARG A O 1
ATOM 1284 N N . LEU A 1 164 ? -10.972 4.810 6.194 1.00 91.25 164 LEU A N 1
ATOM 1285 C CA . LEU A 1 164 ? -9.681 4.447 5.613 1.00 91.25 164 LEU A CA 1
ATOM 1286 C C . LEU A 1 164 ? -9.829 3.905 4.186 1.00 91.25 164 LEU A C 1
ATOM 1288 O O . LEU A 1 164 ? -9.101 4.330 3.293 1.00 91.25 164 LEU A O 1
ATOM 1292 N N . ARG A 1 165 ? -10.817 3.034 3.942 1.00 92.62 165 ARG A N 1
ATOM 1293 C CA . ARG A 1 165 ? -11.137 2.545 2.592 1.00 92.62 165 ARG A CA 1
ATOM 1294 C C . ARG A 1 165 ? -11.461 3.681 1.632 1.00 92.62 165 ARG A C 1
ATOM 1296 O O . ARG A 1 165 ? -10.861 3.754 0.565 1.00 92.62 165 ARG A O 1
ATOM 1303 N N . SER A 1 166 ? -12.337 4.592 2.045 1.00 92.44 166 SER A N 1
ATOM 1304 C CA . SER A 1 166 ? -12.725 5.743 1.222 1.00 92.44 166 SER A CA 1
ATOM 1305 C C . SER A 1 166 ? -11.528 6.650 0.900 1.00 92.44 166 SER A C 1
ATOM 1307 O O . SER A 1 166 ? -11.412 7.157 -0.214 1.00 92.44 166 SER A O 1
ATOM 1309 N N . LEU A 1 167 ? -10.610 6.833 1.857 1.00 92.62 167 LEU A N 1
ATOM 1310 C CA . LEU A 1 167 ? -9.385 7.615 1.671 1.00 92.62 167 LEU A CA 1
ATOM 1311 C C . LEU A 1 167 ? -8.423 6.960 0.675 1.00 92.62 167 LEU A C 1
ATOM 1313 O O . LEU A 1 167 ? -7.940 7.638 -0.230 1.00 92.62 167 LEU A O 1
ATOM 1317 N N . VAL A 1 168 ? -8.171 5.654 0.809 1.00 93.75 168 VAL A N 1
ATOM 1318 C CA . VAL A 1 168 ? -7.290 4.913 -0.108 1.00 93.75 168 VAL A CA 1
ATOM 1319 C C . VAL A 1 168 ? -7.866 4.903 -1.525 1.00 93.75 168 VAL A C 1
ATOM 1321 O O . VAL A 1 168 ? -7.146 5.171 -2.486 1.00 93.75 168 VAL A O 1
ATOM 1324 N N . GLU A 1 169 ? -9.170 4.665 -1.675 1.00 92.94 169 GLU A N 1
ATOM 1325 C CA . GLU A 1 169 ? -9.845 4.727 -2.976 1.00 92.94 169 GLU A CA 1
ATOM 1326 C C . GLU A 1 169 ? -9.747 6.127 -3.601 1.00 92.94 169 GLU A C 1
ATOM 1328 O O . GLU A 1 169 ? -9.395 6.260 -4.777 1.00 92.94 169 GLU A O 1
ATOM 1333 N N . GLY A 1 170 ? -9.986 7.177 -2.807 1.00 91.50 170 GLY A N 1
ATOM 1334 C CA . GLY A 1 170 ? -9.848 8.566 -3.243 1.00 91.50 170 GLY A CA 1
ATOM 1335 C C . GLY A 1 170 ? -8.423 8.911 -3.682 1.00 91.50 170 GLY A C 1
ATOM 1336 O O . GLY A 1 170 ? -8.234 9.499 -4.749 1.00 91.50 170 GLY A O 1
ATOM 1337 N N . LEU A 1 171 ? -7.415 8.491 -2.911 1.00 92.44 171 LEU A N 1
ATOM 1338 C CA . LEU A 1 171 ? -6.002 8.672 -3.247 1.00 92.44 171 LEU A CA 1
ATOM 1339 C C . LEU A 1 171 ? -5.649 7.958 -4.555 1.00 92.44 171 LEU A C 1
ATOM 1341 O O . LEU A 1 171 ? -5.075 8.570 -5.452 1.00 92.44 171 LEU A O 1
ATOM 1345 N N . HIS A 1 172 ? -6.015 6.686 -4.707 1.00 93.62 172 HIS A N 1
ATOM 1346 C CA . HIS A 1 172 ? -5.697 5.920 -5.915 1.00 93.62 172 HIS A CA 1
ATOM 1347 C C . HIS A 1 172 ? -6.414 6.458 -7.157 1.00 93.62 172 HIS A C 1
ATOM 1349 O O . HIS A 1 172 ? -5.851 6.425 -8.255 1.00 93.62 172 HIS A O 1
ATOM 1355 N N . SER A 1 173 ? -7.623 7.001 -6.990 1.00 90.25 173 SER A N 1
ATOM 1356 C CA . SER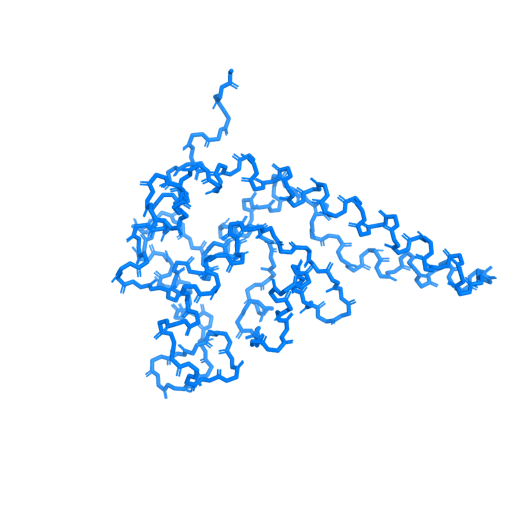 A 1 173 ? -8.321 7.733 -8.047 1.00 90.25 173 SER A CA 1
ATOM 1357 C C . SER A 1 173 ? -7.576 9.016 -8.427 1.00 90.25 173 SER A C 1
ATOM 1359 O O . SER A 1 173 ? -7.392 9.279 -9.615 1.00 90.25 173 SER A O 1
ATOM 1361 N N . ALA A 1 174 ? -7.110 9.797 -7.446 1.00 88.81 174 ALA A N 1
ATOM 1362 C CA . ALA A 1 174 ? -6.328 11.013 -7.686 1.00 88.81 174 ALA A CA 1
ATOM 1363 C C . ALA A 1 174 ? -4.972 10.716 -8.351 1.00 88.81 174 ALA A C 1
ATOM 1365 O O . ALA A 1 174 ? -4.527 11.466 -9.215 1.00 88.81 174 ALA A O 1
ATOM 1366 N N . LEU A 1 175 ? -4.354 9.584 -8.006 1.00 89.12 175 LEU A N 1
ATOM 1367 C CA . LEU A 1 175 ? -3.140 9.072 -8.642 1.00 89.12 175 LEU A CA 1
ATOM 1368 C C . LEU A 1 175 ? -3.392 8.442 -10.025 1.00 89.12 175 LEU A C 1
ATOM 1370 O O . LEU A 1 175 ? -2.446 8.031 -10.691 1.00 89.12 175 LEU A O 1
ATOM 1374 N N . CYS A 1 176 ? -4.654 8.339 -10.458 1.00 90.56 176 CYS A N 1
ATOM 1375 C CA . CYS A 1 176 ? -5.067 7.727 -11.724 1.00 90.56 176 CYS A CA 1
ATOM 1376 C C . CYS A 1 176 ? -4.575 6.278 -11.917 1.00 90.56 176 CYS A C 1
ATOM 1378 O O . CYS A 1 176 ? -4.453 5.818 -13.052 1.00 90.56 176 CYS A O 1
ATOM 1380 N N . VAL A 1 177 ? -4.337 5.530 -10.830 1.00 91.25 177 VAL A N 1
ATOM 1381 C CA . VAL A 1 177 ? -3.698 4.198 -10.878 1.00 91.25 177 VAL A CA 1
ATOM 1382 C C . VAL A 1 177 ? -4.435 3.254 -11.824 1.00 91.25 177 VAL A C 1
ATOM 1384 O O . VAL A 1 177 ? -3.821 2.649 -12.697 1.00 91.25 177 VAL A O 1
ATOM 1387 N N . ALA A 1 178 ? -5.762 3.166 -11.698 1.00 90.25 178 ALA A N 1
ATOM 1388 C CA . ALA A 1 178 ? -6.571 2.285 -12.536 1.00 90.25 178 ALA A CA 1
ATOM 1389 C C . ALA A 1 178 ? -6.481 2.651 -14.028 1.00 90.25 178 ALA A C 1
ATOM 1391 O O . ALA A 1 178 ? -6.313 1.767 -14.863 1.00 90.25 178 ALA A O 1
ATOM 1392 N N . ALA A 1 179 ? -6.548 3.944 -14.361 1.00 88.56 179 ALA A N 1
ATOM 1393 C CA . ALA A 1 179 ? -6.491 4.405 -15.746 1.00 88.56 179 ALA A CA 1
ATOM 1394 C C . ALA A 1 179 ? -5.141 4.062 -16.395 1.00 88.56 179 ALA A C 1
ATOM 1396 O O . ALA A 1 179 ? -5.112 3.489 -17.484 1.00 88.56 179 ALA A O 1
ATOM 1397 N N . VAL A 1 180 ? -4.034 4.325 -15.693 1.00 91.19 180 VAL A N 1
ATOM 1398 C CA . VAL A 1 180 ? -2.689 4.023 -16.202 1.00 91.19 180 VAL A CA 1
ATOM 1399 C C . VAL A 1 180 ? -2.460 2.508 -16.292 1.00 91.19 180 VAL A C 1
ATOM 1401 O O . VAL A 1 180 ? -1.876 2.024 -17.260 1.00 91.19 180 VAL A O 1
ATOM 1404 N N . MET A 1 181 ? -2.960 1.722 -15.332 1.00 92.12 181 MET A N 1
ATOM 1405 C CA . MET A 1 181 ? -2.867 0.257 -15.391 1.00 92.12 181 MET A CA 1
ATOM 1406 C C . MET A 1 181 ? -3.625 -0.340 -16.583 1.00 92.12 181 MET A C 1
ATOM 1408 O O . MET A 1 181 ? -3.114 -1.273 -17.209 1.00 92.12 181 MET A O 1
ATOM 1412 N N . VAL A 1 182 ? -4.800 0.198 -16.927 1.00 91.38 182 VAL A N 1
ATOM 1413 C CA . VAL A 1 182 ? -5.539 -0.187 -18.143 1.00 91.38 182 VAL A CA 1
ATOM 1414 C C . VAL A 1 182 ? -4.731 0.168 -19.388 1.00 91.38 182 VAL A C 1
ATOM 1416 O O . VAL A 1 182 ? -4.502 -0.697 -20.232 1.00 91.38 182 VAL A O 1
ATOM 1419 N N . GLU A 1 183 ? -4.245 1.406 -19.486 1.00 91.06 183 GLU A N 1
ATOM 1420 C CA . GLU A 1 183 ? -3.464 1.879 -20.636 1.00 91.06 183 GLU A CA 1
ATOM 1421 C C . GLU A 1 183 ? -2.212 1.020 -20.881 1.00 91.06 183 GLU A C 1
ATOM 1423 O O . GLU A 1 183 ? -1.892 0.683 -22.022 1.00 91.06 183 GLU A O 1
ATOM 1428 N N . ARG A 1 184 ? -1.531 0.592 -19.811 1.00 89.81 184 ARG A N 1
ATOM 1429 C CA . ARG A 1 184 ? -0.331 -0.262 -19.880 1.00 89.81 184 ARG A CA 1
ATOM 1430 C C . ARG A 1 184 ? -0.631 -1.764 -19.885 1.00 89.81 184 ARG A C 1
ATOM 1432 O O . ARG A 1 184 ? 0.284 -2.581 -19.760 1.00 89.81 184 ARG A O 1
ATOM 1439 N N . GLY A 1 185 ? -1.898 -2.153 -20.031 1.00 89.38 185 GLY A N 1
ATOM 1440 C CA . GLY A 1 185 ? -2.317 -3.545 -20.207 1.00 89.38 185 GLY A CA 1
ATOM 1441 C C . GLY A 1 185 ? -2.060 -4.443 -18.993 1.00 89.38 185 GLY A C 1
ATOM 1442 O O . GLY A 1 185 ? -1.825 -5.643 -19.151 1.00 89.38 185 GLY A O 1
ATOM 1443 N N . PHE A 1 186 ? -2.064 -3.880 -17.783 1.00 88.81 186 PHE A N 1
ATOM 1444 C CA . PHE A 1 186 ? -2.070 -4.665 -16.545 1.00 88.81 186 PHE A CA 1
ATOM 1445 C C . PHE A 1 186 ? -3.448 -5.258 -16.261 1.00 88.81 186 PHE A C 1
ATOM 1447 O O . PHE A 1 186 ? -3.534 -6.367 -15.740 1.00 88.81 186 PHE A O 1
ATOM 1454 N N . THR A 1 187 ? -4.505 -4.546 -16.642 1.00 81.06 187 THR A N 1
ATOM 1455 C CA . THR A 1 187 ? -5.894 -4.999 -16.568 1.00 81.06 187 THR A CA 1
ATOM 1456 C C . THR A 1 187 ? -6.465 -5.057 -17.981 1.00 81.06 187 THR A C 1
ATOM 1458 O O . THR A 1 187 ? -6.343 -4.082 -18.722 1.00 81.06 187 THR A O 1
ATOM 1461 N N . ARG A 1 188 ? -7.031 -6.205 -18.364 1.00 57.75 188 ARG A N 1
ATOM 1462 C CA . ARG A 1 188 ? -7.779 -6.394 -19.616 1.00 57.75 188 ARG A CA 1
ATOM 1463 C C . ARG A 1 188 ? -9.268 -6.355 -19.337 1.00 57.75 188 ARG A C 1
ATOM 1465 O O . ARG A 1 188 ? -9.652 -6.923 -18.291 1.00 57.75 188 ARG A O 1
#

Organism: NCBI:txid237609